Protein AF-A0A7S2QS84-F1 (afdb_monomer_lite)

Organism: NCBI:txid552664

InterPro domains:
  IPR001293 Zinc finger, TRAF-type [PF02176] (180-234)
  IPR001293 Zinc finger, TRAF-type [PS50145] (179-226)
  IPR001841 Zinc finger, RING-type [PS50089] (14-52)
  IPR013083 Zinc finger, RING/FYVE/PHD-type [G3DSA:3.30.40.10] (1-105)
  IPR013083 Zinc finger, RING/FYVE/PHD-type [G3DSA:3.30.40.10] (179-236)

Radius of gyration: 29.27 Å; chains: 1; bounding box: 70×77×71 Å

Foldseek 3Di:
DPFFPDDDDQLQAAPQPRHGAAQWKAAPVSHIHHPVRVQVVQVVAQADPPPRHGDDPVRIDGDVVSVVVQQQTKGHAPQQQDAPDPPPDDDDDDDDPDDDDDPPPPPDDPPDPDDDDDDDDDDDDDDDDDDDDDDDDDDDDDDDDDDDDDDDPPDDPDDDPDPDHDTGPDMGGPNCNVVCQVVPQQNWDAQPQPPGRDIGGNVVSVVVQVVPQRAWDQQPPPRDTDRNVCNVVVPPD

pLDDT: mean 73.88, std 26.02, range [28.06, 98.31]

Secondary structure (DSSP, 8-state):
---BSS---GGGB-TTT-SBPSSEEE-TT--EEEHHHHHHHHHH-SB-TTT--B--TTTPEE-HHHHHHHHH-EEE-GGGS---------S----PPP-------TT---------------------------------------------------------------EEEHHHHHHHHHH-TTSEEE--STT---EEEHHHHHHHHTT-TT-EEE-TTT--EEEGGGHHHHS--

Sequence (237 aa):
STLFLEPPDTNLVCNICHEILQAPRCCQQGHSYCLRCIHTWLRDNGTCPIGRCPLNMKTLTTQRSLEGIIGGLELRCPNSSFHHEDAADKDGKEHRPPKRSRTEDDDYLDDDNADAQLGNDSPRVEMNESPSEEKKHVTNSEAGEEESKSKKRRREATLSDEKSGPTCDWIGRVSGLKAHLAECPFEIINCPSINCERSGMRRFIQSHQKICPHRQEACQHCGEKVIVGKMATHVEW

Structure (mmCIF, N/CA/C/O backbone):
data_AF-A0A7S2QS84-F1
#
_entry.id   AF-A0A7S2QS84-F1
#
loop_
_atom_site.group_PDB
_atom_site.id
_atom_site.type_symbol
_atom_site.label_atom_id
_atom_site.label_alt_id
_atom_site.label_comp_id
_atom_site.label_asym_id
_atom_site.label_entity_id
_atom_site.label_seq_id
_atom_site.pdbx_PDB_ins_code
_atom_site.Cartn_x
_atom_site.Cartn_y
_atom_site.Cartn_z
_atom_site.occupancy
_atom_site.B_iso_or_equiv
_atom_site.auth_seq_id
_atom_site.auth_comp_id
_atom_site.auth_asym_id
_atom_site.auth_atom_id
_atom_site.pdbx_PDB_model_num
ATOM 1 N N . SER A 1 1 ? 8.415 4.004 13.338 1.00 55.56 1 SER A N 1
ATOM 2 C CA . SER A 1 1 ? 8.944 4.166 11.967 1.00 55.56 1 SER A CA 1
ATOM 3 C C . SER A 1 1 ? 9.559 5.552 11.811 1.00 55.56 1 SER A C 1
ATOM 5 O O . SER A 1 1 ? 8.933 6.507 12.250 1.00 55.56 1 SER A O 1
ATOM 7 N N . THR A 1 2 ? 10.759 5.675 11.233 1.00 74.75 2 THR A N 1
ATOM 8 C CA . THR A 1 2 ? 11.518 6.943 11.074 1.00 74.75 2 THR A CA 1
ATOM 9 C C . THR A 1 2 ? 11.163 7.745 9.814 1.00 74.75 2 THR A C 1
ATOM 11 O O . THR A 1 2 ? 11.808 8.748 9.525 1.00 74.75 2 THR A O 1
ATOM 14 N N . LEU A 1 3 ? 10.165 7.302 9.042 1.00 89.88 3 LEU A N 1
ATOM 15 C CA . LEU A 1 3 ? 9.793 7.932 7.771 1.00 89.88 3 LEU A CA 1
ATOM 16 C C . LEU A 1 3 ? 8.894 9.163 7.938 1.00 89.88 3 LEU A C 1
ATOM 18 O O . LEU A 1 3 ? 8.956 10.073 7.113 1.00 89.88 3 LEU A O 1
ATOM 22 N N . PHE A 1 4 ? 8.054 9.192 8.977 1.00 93.75 4 PHE A N 1
ATOM 23 C CA . PHE A 1 4 ? 7.168 10.324 9.258 1.00 93.75 4 PHE A CA 1
ATOM 24 C C . PHE A 1 4 ? 7.971 11.575 9.619 1.00 93.75 4 PHE A C 1
ATOM 26 O O . PHE A 1 4 ? 8.987 11.480 10.309 1.00 93.75 4 PHE A O 1
ATOM 33 N N . LEU A 1 5 ? 7.512 12.742 9.157 1.00 92.88 5 LEU A N 1
ATOM 34 C CA . LEU A 1 5 ? 8.143 14.019 9.508 1.00 92.88 5 LEU A CA 1
ATOM 35 C C . LEU A 1 5 ? 7.950 14.349 10.992 1.00 92.88 5 LEU A C 1
ATOM 37 O O . LEU A 1 5 ? 8.857 14.879 11.628 1.00 92.88 5 LEU A O 1
ATOM 41 N N . GLU A 1 6 ? 6.789 13.981 11.532 1.00 91.88 6 GLU A N 1
ATOM 42 C CA . GLU A 1 6 ? 6.426 14.138 12.935 1.00 91.88 6 GLU A CA 1
ATOM 43 C C . GLU A 1 6 ? 5.911 12.812 13.514 1.00 91.88 6 GLU A C 1
ATOM 45 O O . GLU A 1 6 ? 5.222 12.060 12.819 1.00 91.88 6 GLU A O 1
ATOM 50 N N . PRO A 1 7 ? 6.196 12.550 14.801 1.00 91.06 7 PRO A N 1
ATOM 51 C CA . PRO A 1 7 ? 5.482 11.663 15.694 1.00 91.06 7 PRO A CA 1
ATOM 52 C C . PRO A 1 7 ? 4.026 11.308 15.372 1.00 91.06 7 PRO A C 1
ATOM 54 O O . PRO A 1 7 ? 3.202 12.126 15.774 1.00 91.06 7 PRO A O 1
ATOM 57 N N . PRO A 1 8 ? 3.615 10.184 14.746 1.00 91.56 8 PRO A N 1
ATOM 58 C CA . PRO A 1 8 ? 2.183 9.902 14.671 1.00 91.56 8 PRO A CA 1
ATOM 59 C C . PRO A 1 8 ? 1.590 9.752 16.076 1.00 91.56 8 PRO A C 1
ATOM 61 O O . PRO A 1 8 ? 2.170 9.070 16.924 1.00 91.56 8 PRO A O 1
ATOM 64 N N . ASP A 1 9 ? 0.437 10.379 16.313 1.00 92.12 9 ASP A N 1
ATOM 65 C CA . ASP A 1 9 ? -0.269 10.292 17.593 1.00 92.12 9 ASP A CA 1
ATOM 66 C C . ASP A 1 9 ? -0.604 8.825 17.936 1.00 92.12 9 ASP A C 1
ATOM 68 O O . ASP A 1 9 ? -0.949 8.023 17.062 1.00 92.12 9 ASP A O 1
ATOM 72 N N . THR A 1 10 ? -0.508 8.461 19.217 1.00 90.50 10 THR A N 1
ATOM 73 C CA . THR A 1 10 ? -0.731 7.089 19.700 1.00 90.50 10 THR A CA 1
ATOM 74 C C . THR A 1 10 ? -2.138 6.565 19.402 1.00 90.50 10 THR A C 1
ATOM 76 O O . THR A 1 10 ? -2.310 5.362 19.216 1.00 90.50 10 THR A O 1
ATOM 79 N N . ASN A 1 11 ? -3.136 7.442 19.264 1.00 91.50 11 ASN A N 1
ATOM 80 C CA . ASN A 1 11 ? -4.497 7.092 18.855 1.00 91.50 11 ASN A CA 1
ATOM 81 C C . ASN A 1 11 ? -4.588 6.623 17.389 1.00 91.50 11 ASN A C 1
ATOM 83 O O . ASN A 1 11 ? -5.587 6.017 16.998 1.00 91.50 11 ASN A O 1
ATOM 87 N N . LEU A 1 12 ? -3.557 6.880 16.575 1.00 95.62 12 LEU A N 1
ATOM 88 C CA . LEU A 1 12 ? -3.443 6.419 15.185 1.00 95.62 12 LEU A CA 1
ATOM 89 C C . LEU A 1 12 ? -2.720 5.065 15.067 1.00 95.62 12 LEU A C 1
ATOM 91 O O . LEU A 1 12 ? -2.580 4.536 13.962 1.00 95.62 12 LEU A O 1
ATOM 95 N N . VAL A 1 13 ? -2.270 4.500 16.192 1.00 95.50 13 VAL A N 1
ATOM 96 C CA . VAL A 1 13 ? -1.522 3.241 16.279 1.00 95.50 13 VAL A CA 1
ATOM 97 C C . VAL A 1 13 ? -2.440 2.101 16.734 1.00 95.50 13 VAL A C 1
ATOM 99 O O . VAL A 1 13 ? -3.292 2.247 17.609 1.00 95.50 13 VAL A O 1
ATOM 102 N N . CYS A 1 14 ? -2.280 0.926 16.131 1.00 96.94 14 CYS A N 1
ATOM 103 C CA . CYS A 1 14 ? -3.051 -0.258 16.470 1.00 96.94 14 CYS A CA 1
ATOM 104 C C . CYS A 1 14 ? -2.579 -0.901 17.775 1.00 96.94 14 CYS A C 1
ATOM 106 O O . CYS A 1 14 ? -1.448 -1.364 17.876 1.00 96.94 14 CYS A O 1
ATOM 108 N N . ASN A 1 15 ? -3.504 -1.100 18.711 1.00 94.56 15 ASN A N 1
ATOM 109 C CA . ASN A 1 15 ? -3.263 -1.766 19.997 1.00 94.56 15 ASN A CA 1
ATOM 110 C C . ASN A 1 15 ? -3.057 -3.303 19.917 1.00 94.56 15 ASN A C 1
ATOM 112 O O . ASN A 1 15 ? -3.275 -4.002 20.902 1.00 94.56 15 ASN A O 1
ATOM 116 N N . ILE A 1 16 ? -2.716 -3.846 18.741 1.00 96.69 16 ILE A N 1
ATOM 117 C CA . ILE A 1 16 ? -2.386 -5.271 18.533 1.00 96.69 16 ILE A CA 1
ATOM 118 C C . ILE A 1 16 ? -1.053 -5.403 17.786 1.00 96.69 16 ILE A C 1
ATOM 120 O O . ILE A 1 16 ? -0.161 -6.093 18.263 1.00 96.69 16 ILE A O 1
ATOM 124 N N . CYS A 1 17 ? -0.901 -4.758 16.620 1.00 97.38 17 CYS A N 1
ATOM 125 C CA . CYS A 1 17 ? 0.348 -4.825 15.845 1.00 97.38 17 CYS A CA 1
ATOM 126 C C . CYS A 1 17 ? 1.330 -3.676 16.122 1.00 97.38 17 CYS A C 1
ATOM 128 O O . CYS A 1 17 ? 2.457 -3.735 15.649 1.00 97.38 17 CYS A O 1
ATOM 130 N N . HIS A 1 18 ? 0.912 -2.643 16.862 1.00 94.69 18 HIS A N 1
ATOM 131 C CA . HIS A 1 18 ? 1.694 -1.441 17.191 1.00 94.69 18 HIS A CA 1
ATOM 132 C C . HIS A 1 18 ? 2.180 -0.616 15.980 1.00 94.69 18 HIS A C 1
ATOM 134 O O . HIS A 1 18 ? 3.026 0.264 16.124 1.00 94.69 18 HIS A O 1
ATOM 140 N N . GLU A 1 19 ? 1.578 -0.836 14.809 1.00 94.88 19 GLU A N 1
ATOM 141 C CA . GLU A 1 19 ? 1.760 -0.039 13.591 1.00 94.88 19 GLU A CA 1
ATOM 142 C C . GLU A 1 19 ? 0.554 0.881 13.333 1.00 94.88 19 GLU A C 1
ATOM 144 O O . GLU A 1 19 ? -0.496 0.750 13.968 1.00 94.88 19 GLU A O 1
ATOM 149 N N . ILE A 1 20 ? 0.686 1.814 12.385 1.00 95.31 20 ILE A N 1
ATOM 150 C CA . ILE A 1 20 ? -0.387 2.748 12.002 1.00 95.31 20 ILE A CA 1
ATOM 151 C C . ILE A 1 20 ? -1.623 1.995 11.486 1.00 95.31 20 ILE A C 1
ATOM 153 O O . ILE A 1 20 ? -1.517 1.128 10.613 1.00 95.31 20 ILE A O 1
ATOM 157 N N . LEU A 1 21 ? -2.798 2.360 12.011 1.00 96.94 21 LEU A N 1
ATOM 158 C CA . LEU A 1 21 ? -4.070 1.671 11.777 1.00 96.94 21 LEU A CA 1
ATOM 159 C C . LEU A 1 21 ? -4.397 1.521 10.277 1.00 96.94 21 LEU A C 1
ATOM 161 O O . LEU A 1 21 ? -4.597 2.504 9.566 1.00 96.94 21 LEU A O 1
ATOM 165 N N . GLN A 1 22 ? -4.534 0.275 9.818 1.00 96.38 22 GLN A N 1
ATOM 166 C CA . GLN A 1 22 ? -5.010 -0.081 8.476 1.00 96.38 22 GLN A CA 1
ATOM 167 C C . GLN A 1 22 ? -6.487 -0.478 8.531 1.00 96.38 22 GLN A C 1
ATOM 169 O O . GLN A 1 22 ? -6.849 -1.390 9.280 1.00 96.38 22 GLN A O 1
ATOM 174 N N . ALA A 1 23 ? -7.332 0.205 7.750 1.00 95.81 23 ALA A N 1
ATOM 175 C CA . ALA A 1 23 ? -8.796 0.128 7.839 1.00 95.81 23 ALA A CA 1
ATOM 176 C C . ALA A 1 23 ? -9.279 0.184 9.312 1.00 95.81 23 ALA A C 1
ATOM 178 O O . ALA A 1 23 ? -9.737 -0.828 9.852 1.00 95.81 23 ALA A O 1
ATOM 179 N N . PRO A 1 24 ? -9.134 1.338 9.996 1.00 97.38 24 PRO A N 1
ATOM 180 C CA . PRO A 1 24 ? -9.397 1.492 11.422 1.00 97.38 24 PRO A CA 1
ATOM 181 C C . PRO A 1 24 ? -10.781 0.979 11.841 1.00 97.38 24 PRO A C 1
ATOM 183 O O . PRO A 1 24 ? -11.816 1.326 11.258 1.00 97.38 24 PRO A O 1
ATOM 186 N N . ARG A 1 25 ? -10.800 0.155 12.886 1.00 97.00 25 ARG A N 1
ATOM 187 C CA . ARG A 1 25 ? -11.999 -0.337 13.568 1.00 97.00 25 ARG A CA 1
ATOM 188 C C . ARG A 1 25 ? -11.891 -0.029 15.051 1.00 97.00 25 ARG A C 1
ATOM 190 O O . ARG A 1 25 ? -10.823 -0.213 15.629 1.00 97.00 25 ARG A O 1
ATOM 197 N N . CYS A 1 26 ? -12.983 0.392 15.676 1.00 95.94 26 CYS A N 1
ATOM 198 C CA . CYS A 1 26 ? -13.022 0.625 17.116 1.00 95.94 26 CYS A CA 1
ATOM 199 C C . CYS A 1 26 ? -14.153 -0.152 17.796 1.00 95.94 26 CYS A C 1
ATOM 201 O O . CYS A 1 26 ? -15.193 -0.453 17.203 1.00 95.94 26 CYS A O 1
ATOM 203 N N . CYS A 1 27 ? -13.924 -0.501 19.061 1.00 94.94 27 CYS A N 1
ATOM 204 C CA . CYS A 1 27 ? -14.982 -0.983 19.944 1.00 94.94 27 CYS A CA 1
ATOM 205 C C . CYS A 1 27 ? -15.779 0.201 20.520 1.00 94.94 27 CYS A C 1
ATOM 207 O O . CYS A 1 27 ? -15.315 1.341 20.504 1.00 94.94 27 CYS A O 1
ATOM 209 N N . GLN A 1 28 ? -16.941 -0.071 21.118 1.00 90.81 28 GLN A N 1
ATOM 210 C CA . GLN A 1 28 ? -17.796 0.952 21.747 1.00 90.81 28 GLN A CA 1
ATOM 211 C C . GLN A 1 28 ? -17.113 1.742 22.885 1.00 90.81 28 GLN A C 1
ATOM 213 O O . GLN A 1 28 ? -17.591 2.806 23.259 1.00 90.81 28 GLN A O 1
ATOM 218 N N . GLN A 1 29 ? -15.992 1.241 23.418 1.00 92.06 29 GLN A N 1
ATOM 219 C CA . GLN A 1 29 ? -15.176 1.892 24.453 1.00 92.06 29 GLN A CA 1
ATOM 220 C C . GLN A 1 29 ? -14.017 2.734 23.868 1.00 92.06 29 GLN A C 1
ATOM 222 O O . GLN A 1 29 ? -13.140 3.168 24.604 1.00 92.06 29 GLN A O 1
ATOM 227 N N . GLY A 1 30 ? -13.956 2.927 22.544 1.00 92.12 30 GLY A N 1
ATOM 228 C CA . GLY A 1 30 ? -12.971 3.787 21.869 1.00 92.12 30 GLY A CA 1
ATOM 229 C C . GLY A 1 30 ? -11.647 3.117 21.474 1.00 92.12 30 GLY A C 1
ATOM 230 O O . GLY A 1 30 ? -10.955 3.627 20.592 1.00 92.12 30 GLY A O 1
ATOM 231 N N . HIS A 1 31 ? -11.301 1.953 22.040 1.00 95.31 31 HIS A N 1
ATOM 232 C CA . HIS A 1 31 ? -10.072 1.236 21.663 1.00 95.31 31 HIS A CA 1
ATOM 233 C C . HIS A 1 31 ? -10.068 0.878 20.172 1.00 95.31 31 HIS A C 1
ATOM 235 O O . HIS A 1 31 ? -11.027 0.269 19.683 1.00 95.31 31 HIS A O 1
ATOM 241 N N . SER A 1 32 ? -8.985 1.250 19.480 1.00 96.19 32 SER A N 1
ATOM 242 C CA . SER A 1 32 ? -8.863 1.189 18.019 1.00 96.19 32 SER A CA 1
ATOM 243 C C . SER A 1 32 ? -7.818 0.174 17.539 1.00 96.19 32 SER A C 1
ATOM 245 O O . SER A 1 32 ? -6.766 -0.025 18.158 1.00 96.19 32 SER A O 1
ATOM 247 N N . TYR A 1 33 ? -8.130 -0.473 16.414 1.00 97.56 33 TYR A N 1
ATOM 248 C CA . TYR A 1 33 ? -7.411 -1.610 15.839 1.00 97.56 33 TYR A CA 1
ATOM 249 C C . TYR A 1 33 ? -7.438 -1.588 14.303 1.00 97.56 33 TYR A C 1
ATOM 251 O O . TYR A 1 33 ? -8.367 -1.044 13.706 1.00 97.56 33 TYR A O 1
ATOM 259 N N . CYS A 1 34 ? -6.466 -2.227 13.646 1.00 98.31 34 CYS A N 1
ATOM 260 C CA . CYS A 1 34 ? -6.588 -2.556 12.224 1.00 98.31 34 CYS A CA 1
ATOM 261 C C . CYS A 1 34 ? -7.689 -3.607 12.024 1.00 98.31 34 CYS A C 1
ATOM 263 O O . CYS A 1 34 ? -7.803 -4.517 12.851 1.00 98.31 34 CYS A O 1
ATOM 265 N N . LEU A 1 35 ? -8.421 -3.554 10.904 1.00 97.38 35 LEU A N 1
ATOM 266 C CA . LEU A 1 35 ? -9.461 -4.540 10.568 1.00 97.38 35 LEU A CA 1
ATOM 267 C C . LEU A 1 35 ? -8.952 -5.987 10.675 1.00 97.38 35 LEU A C 1
ATOM 269 O O . LEU A 1 35 ? -9.537 -6.781 11.408 1.00 97.38 35 LEU A O 1
ATOM 273 N N . ARG A 1 36 ? -7.834 -6.316 10.009 1.00 97.75 36 ARG A N 1
ATOM 274 C CA . ARG A 1 36 ? -7.235 -7.663 10.069 1.00 97.75 36 ARG A CA 1
ATOM 275 C C . ARG A 1 36 ? -6.870 -8.075 11.494 1.00 97.75 36 ARG A C 1
ATOM 277 O O . ARG A 1 36 ? -7.191 -9.184 11.902 1.00 97.75 36 ARG A O 1
ATOM 284 N N . CYS A 1 37 ? -6.244 -7.187 12.265 1.00 98.31 37 CYS A N 1
ATOM 285 C CA . CYS A 1 37 ? -5.791 -7.502 13.619 1.00 98.31 37 CYS A CA 1
ATOM 286 C C . CYS A 1 37 ? -6.953 -7.843 14.559 1.00 98.31 37 CYS A C 1
ATOM 288 O O . CYS A 1 37 ? -6.883 -8.845 15.269 1.00 98.31 37 CYS A O 1
ATOM 290 N N . ILE A 1 38 ? -8.026 -7.042 14.554 1.00 97.69 38 ILE A N 1
ATOM 291 C CA . ILE A 1 38 ? -9.182 -7.320 15.414 1.00 97.69 38 ILE A CA 1
ATOM 292 C C . ILE A 1 38 ? -10.007 -8.503 14.901 1.00 97.69 38 ILE A C 1
ATOM 294 O O . ILE A 1 38 ? -10.496 -9.277 15.714 1.00 97.69 38 ILE A O 1
ATOM 298 N N . HIS A 1 39 ? -10.102 -8.708 13.583 1.00 97.00 39 HIS A N 1
ATOM 299 C CA . HIS A 1 39 ? -10.763 -9.885 13.014 1.00 97.00 39 HIS A CA 1
ATOM 300 C C . HIS A 1 39 ? -10.067 -11.190 13.429 1.00 97.00 39 HIS A C 1
ATOM 302 O O . HIS A 1 39 ? -10.732 -12.105 13.908 1.00 97.00 39 HIS A O 1
ATOM 308 N N . THR A 1 40 ? -8.733 -11.256 13.332 1.00 97.69 40 THR A N 1
ATOM 309 C CA . THR A 1 40 ? -7.956 -12.420 13.790 1.00 97.69 40 THR A CA 1
ATOM 310 C C . THR A 1 40 ? -8.159 -12.677 15.282 1.00 97.69 40 THR A C 1
ATOM 312 O O . THR A 1 40 ? -8.406 -13.813 15.669 1.00 97.69 40 THR A O 1
ATOM 315 N N . TRP A 1 41 ? -8.119 -11.635 16.122 1.00 97.12 41 TRP A N 1
ATOM 316 C CA . TRP A 1 41 ? -8.384 -11.774 17.559 1.00 97.12 41 TRP A CA 1
ATOM 317 C C . TRP A 1 41 ? -9.797 -12.306 17.848 1.00 97.12 41 TRP A C 1
ATOM 319 O O . TRP A 1 41 ? -9.966 -13.185 18.695 1.00 97.12 41 TRP A O 1
ATOM 329 N N . LEU A 1 42 ? -10.805 -11.796 17.132 1.00 96.69 42 LEU A N 1
ATOM 330 C CA . LEU A 1 42 ? -12.214 -12.141 17.336 1.00 96.69 42 LEU A CA 1
ATOM 331 C C . LEU A 1 42 ? -12.611 -13.542 16.842 1.00 96.69 42 LEU A C 1
ATOM 333 O O . LEU A 1 42 ? -13.734 -13.972 17.095 1.00 96.69 42 LEU A O 1
ATOM 337 N N . ARG A 1 43 ? -11.710 -14.269 16.169 1.00 96.19 43 ARG A N 1
ATOM 338 C CA . ARG A 1 43 ? -11.920 -15.682 15.814 1.00 96.19 43 ARG A CA 1
ATOM 339 C C . ARG A 1 43 ? -12.001 -16.571 17.055 1.00 96.19 43 ARG A C 1
ATOM 341 O O . ARG A 1 43 ? -12.885 -17.416 17.142 1.00 96.19 43 ARG A O 1
ATOM 348 N N . ASP A 1 44 ? -11.105 -16.328 18.009 1.00 96.12 44 ASP A N 1
ATOM 349 C CA . ASP A 1 44 ? -10.947 -17.144 19.217 1.00 96.12 44 ASP A CA 1
ATOM 350 C C . ASP A 1 44 ? -11.472 -16.431 20.483 1.00 96.12 44 ASP A C 1
ATOM 352 O O . ASP A 1 44 ? -11.522 -17.022 21.562 1.00 96.12 44 ASP A O 1
ATOM 356 N N . ASN A 1 45 ? -11.875 -15.156 20.374 1.00 95.25 45 ASN A N 1
ATOM 357 C CA . ASN A 1 45 ? -12.293 -14.310 21.497 1.00 95.25 45 ASN A CA 1
ATOM 358 C C . ASN A 1 45 ? -13.580 -13.528 21.183 1.00 95.25 45 ASN A C 1
ATOM 360 O O . ASN A 1 45 ? -13.694 -12.895 20.142 1.00 95.25 45 ASN A O 1
ATOM 364 N N . GLY A 1 46 ? -14.519 -13.455 22.129 1.00 95.25 46 GLY A N 1
ATOM 365 C CA . GLY A 1 46 ? -15.741 -12.639 22.004 1.00 95.25 46 GLY A CA 1
ATOM 366 C C . GLY A 1 46 ? -15.634 -11.220 22.581 1.00 95.25 46 GLY A C 1
ATOM 367 O O . GLY A 1 46 ? -16.646 -10.665 23.014 1.00 95.25 46 GLY A O 1
ATOM 368 N N . THR A 1 47 ? -14.423 -10.665 22.721 1.00 96.75 47 THR A N 1
ATOM 369 C CA . THR A 1 47 ? -14.171 -9.459 23.532 1.00 96.75 47 THR A CA 1
ATOM 370 C C . THR A 1 47 ? -13.079 -8.544 22.974 1.00 96.75 47 THR A C 1
ATOM 372 O O . THR A 1 47 ? -12.185 -8.967 22.247 1.00 96.75 47 THR A O 1
ATOM 375 N N . CYS A 1 48 ? -13.123 -7.266 23.356 1.00 96.38 48 CYS A N 1
ATOM 376 C CA . CYS A 1 48 ? -12.053 -6.292 23.126 1.00 96.38 48 CYS A CA 1
ATOM 377 C C . CYS A 1 48 ? -10.737 -6.711 23.831 1.00 96.38 48 CYS A C 1
ATOM 379 O O . CYS A 1 48 ? -10.771 -6.923 25.045 1.00 96.38 48 CYS A O 1
ATOM 381 N N . PRO A 1 49 ? -9.573 -6.734 23.142 1.00 96.00 49 PRO A N 1
ATOM 382 C CA . PRO A 1 49 ? -8.282 -7.094 23.745 1.00 96.00 49 PRO A CA 1
ATOM 383 C C . PRO A 1 49 ? -7.884 -6.279 24.986 1.00 96.00 49 PRO A C 1
ATOM 385 O O . PRO A 1 49 ? -7.229 -6.806 25.880 1.00 96.00 49 PRO A O 1
ATOM 388 N N . ILE A 1 50 ? -8.269 -4.997 25.041 1.00 95.19 50 ILE A N 1
ATOM 389 C CA . ILE A 1 50 ? -7.880 -4.078 26.124 1.00 95.19 50 ILE A CA 1
ATOM 390 C C . ILE A 1 50 ? -8.945 -4.063 27.224 1.00 95.19 50 ILE A C 1
ATOM 392 O O . ILE A 1 50 ? -8.700 -4.486 28.350 1.00 95.19 50 ILE A O 1
ATOM 396 N N . GLY A 1 51 ? -10.150 -3.590 26.893 1.00 93.44 51 GLY A N 1
ATOM 397 C CA . GLY A 1 51 ? -11.224 -3.375 27.867 1.00 93.44 51 GLY A CA 1
ATOM 398 C C . GLY A 1 51 ? -12.062 -4.611 28.201 1.00 93.44 51 GLY A C 1
ATOM 399 O O . GLY A 1 51 ? -12.950 -4.515 29.040 1.00 93.44 51 GLY A O 1
ATOM 400 N N . ARG A 1 52 ? -11.845 -5.750 27.522 1.00 94.44 52 ARG A N 1
ATOM 401 C CA . ARG A 1 52 ? -12.618 -7.006 27.654 1.00 94.44 52 ARG A CA 1
ATOM 402 C C . ARG A 1 52 ? -14.138 -6.877 27.478 1.00 94.44 52 ARG A C 1
ATOM 404 O O . ARG A 1 52 ? -14.864 -7.831 27.749 1.00 94.44 52 ARG A O 1
ATOM 411 N N . CYS A 1 53 ? -14.634 -5.738 26.994 1.00 94.06 53 CYS A N 1
ATOM 412 C CA . CYS A 1 53 ? -16.047 -5.561 26.680 1.00 94.06 53 CYS A CA 1
ATOM 413 C C . CYS A 1 53 ? -16.480 -6.535 25.564 1.00 94.06 53 CYS A C 1
ATOM 415 O O . CYS A 1 53 ? -15.662 -6.820 24.680 1.00 94.06 53 CYS A O 1
ATOM 417 N N . PRO A 1 54 ? -17.729 -7.046 25.587 1.00 95.06 54 PRO A N 1
ATOM 418 C CA . PRO A 1 54 ? -18.253 -7.915 24.536 1.00 95.06 54 PRO A CA 1
ATOM 419 C C . PRO A 1 54 ? -18.110 -7.268 23.159 1.00 95.06 54 PRO A C 1
ATOM 421 O O . PRO A 1 54 ? -18.451 -6.098 22.979 1.00 95.06 54 PRO A O 1
ATOM 424 N N . LEU A 1 55 ? -17.576 -8.020 22.200 1.00 95.50 55 LEU A N 1
ATOM 425 C CA . LEU A 1 55 ? -17.235 -7.507 20.881 1.00 95.50 55 LEU A CA 1
ATOM 426 C C . LEU A 1 55 ? -17.306 -8.624 19.840 1.00 95.50 55 LEU A C 1
ATOM 428 O O . LEU A 1 55 ? -16.839 -9.734 20.064 1.00 95.50 55 LEU A O 1
ATOM 432 N N . ASN A 1 56 ? -17.882 -8.314 18.687 1.00 94.19 56 ASN A N 1
ATOM 433 C CA . ASN A 1 56 ? -17.909 -9.169 17.505 1.00 94.19 56 ASN A CA 1
ATOM 434 C C . ASN A 1 56 ? -17.850 -8.313 16.226 1.00 94.19 56 ASN A C 1
ATOM 436 O O . ASN A 1 56 ? -18.018 -7.090 16.279 1.00 94.19 56 ASN A O 1
ATOM 440 N N . MET A 1 57 ? -17.670 -8.957 15.071 1.00 93.62 57 MET A N 1
ATOM 441 C CA . MET A 1 57 ? -17.509 -8.276 13.779 1.00 93.62 57 MET A CA 1
ATOM 442 C C . MET A 1 57 ? -18.678 -7.360 13.383 1.00 93.62 57 MET A C 1
ATOM 444 O O . MET A 1 57 ? -18.442 -6.336 12.750 1.00 93.62 57 MET A O 1
ATOM 448 N N . LYS A 1 58 ? -19.917 -7.664 13.797 1.00 92.94 58 LYS A N 1
ATOM 449 C CA . LYS A 1 58 ? -21.106 -6.838 13.501 1.00 92.94 58 LYS A CA 1
ATOM 450 C C . LYS A 1 58 ? -21.214 -5.601 14.402 1.00 92.94 58 LYS A C 1
ATOM 452 O O . LYS A 1 58 ? -21.879 -4.637 14.047 1.00 92.94 58 LYS A O 1
ATOM 457 N N . THR A 1 59 ? -20.566 -5.629 15.568 1.00 93.25 59 THR A N 1
ATOM 458 C CA . THR A 1 59 ? -20.558 -4.531 16.560 1.00 93.25 59 THR A CA 1
ATOM 459 C C . THR A 1 59 ? -19.346 -3.599 16.463 1.00 93.25 59 THR A C 1
ATOM 461 O O . THR A 1 59 ? -19.260 -2.636 17.223 1.00 93.25 59 THR A O 1
ATOM 464 N N . LEU A 1 60 ? -18.393 -3.884 15.568 1.00 94.50 60 LEU A N 1
ATOM 465 C CA . LEU A 1 60 ? -17.229 -3.030 15.329 1.00 94.50 60 LEU A CA 1
ATOM 466 C C . LEU A 1 60 ? -17.605 -1.805 14.493 1.00 94.50 60 LEU A C 1
ATOM 468 O O . LEU A 1 60 ? -18.127 -1.930 13.387 1.00 94.50 60 LEU A O 1
ATOM 472 N N . THR A 1 61 ? -17.245 -0.618 14.974 1.00 95.38 61 THR A N 1
ATOM 473 C CA . THR A 1 61 ? -17.458 0.630 14.233 1.00 95.38 61 THR A CA 1
ATOM 474 C C . THR A 1 61 ? -16.289 0.888 13.281 1.00 95.38 61 THR A C 1
ATOM 476 O O . THR A 1 61 ? -15.122 0.783 13.662 1.00 95.38 61 THR A O 1
ATOM 479 N N . THR A 1 62 ? -16.594 1.243 12.029 1.00 95.88 62 THR A N 1
ATOM 480 C CA . THR A 1 62 ? -15.601 1.693 11.037 1.00 95.88 62 THR A CA 1
ATOM 481 C C . THR A 1 62 ? -15.279 3.167 11.246 1.00 95.88 62 THR A C 1
ATOM 483 O O . THR A 1 62 ? -16.154 4.017 11.088 1.00 95.88 62 THR A O 1
ATOM 486 N N . GLN A 1 63 ? -14.022 3.484 11.562 1.00 94.19 63 GLN A N 1
ATOM 487 C CA . GLN A 1 63 ? -13.636 4.826 11.999 1.00 94.19 63 GLN A CA 1
ATOM 488 C C . GLN A 1 63 ? -13.081 5.672 10.840 1.00 94.19 63 GLN A C 1
ATOM 490 O O . GLN A 1 63 ? -11.889 5.968 10.768 1.00 94.19 63 GLN A O 1
ATOM 495 N N . ARG A 1 64 ? -13.975 6.079 9.927 1.00 94.00 64 ARG A N 1
ATOM 496 C CA . ARG A 1 64 ? -13.650 6.830 8.691 1.00 94.00 64 ARG A CA 1
ATOM 497 C C . ARG A 1 64 ? -12.889 8.142 8.926 1.00 94.00 64 ARG A C 1
ATOM 499 O O . ARG A 1 64 ? -12.095 8.557 8.089 1.00 94.00 64 ARG A O 1
ATOM 506 N N . SER A 1 65 ? -13.102 8.798 10.067 1.00 94.62 65 SER A N 1
ATOM 507 C CA . SER A 1 65 ? -12.347 10.000 10.448 1.00 94.62 65 SER A CA 1
ATOM 508 C C . SER A 1 65 ? -10.854 9.709 10.630 1.00 94.62 65 SER A C 1
ATOM 510 O O . SER A 1 65 ? -10.025 10.497 10.181 1.00 94.62 65 SER A O 1
ATOM 512 N N . LEU A 1 66 ? -10.501 8.555 11.211 1.00 94.69 66 LEU A N 1
ATOM 513 C CA . LEU A 1 66 ? -9.107 8.130 11.343 1.00 94.69 66 LEU A CA 1
ATOM 514 C C . LEU A 1 66 ? -8.489 7.789 9.983 1.00 94.69 66 LEU A C 1
ATOM 516 O O . LEU A 1 66 ? -7.323 8.094 9.780 1.00 94.69 66 LEU A O 1
ATOM 520 N N . GLU A 1 67 ? -9.253 7.239 9.031 1.00 94.12 67 GLU A N 1
ATOM 521 C CA . GLU A 1 67 ? -8.776 7.009 7.652 1.00 94.12 67 GLU A CA 1
ATOM 522 C C . GLU A 1 67 ? -8.337 8.328 6.991 1.00 94.12 67 GLU A C 1
ATOM 524 O O . GLU A 1 67 ? -7.253 8.400 6.410 1.00 94.12 67 GLU A O 1
ATOM 529 N N . GLY A 1 68 ? -9.131 9.394 7.150 1.00 94.50 68 GLY A N 1
ATOM 530 C CA . GLY A 1 68 ? -8.796 10.733 6.659 1.00 94.50 68 GLY A CA 1
ATOM 531 C C . GLY A 1 68 ? -7.587 11.362 7.362 1.00 94.50 68 GLY A C 1
ATOM 532 O O . GLY A 1 68 ? -6.703 11.896 6.693 1.00 94.50 68 GLY A O 1
ATOM 533 N N . ILE A 1 69 ? -7.516 11.266 8.695 1.00 96.38 69 ILE A N 1
ATOM 534 C CA . ILE A 1 69 ? -6.399 11.804 9.495 1.00 96.38 69 ILE A CA 1
ATOM 535 C C . ILE A 1 69 ? -5.090 11.076 9.157 1.00 96.38 69 ILE A C 1
ATOM 537 O O . ILE A 1 69 ? -4.095 11.721 8.836 1.00 96.38 69 ILE A O 1
ATOM 541 N N . ILE A 1 70 ? -5.100 9.739 9.147 1.00 96.69 70 ILE A N 1
ATOM 542 C CA . ILE A 1 70 ? -3.942 8.905 8.792 1.00 96.69 70 ILE A CA 1
ATOM 543 C C . ILE A 1 70 ? -3.503 9.184 7.356 1.00 96.69 70 ILE A C 1
ATOM 545 O O . ILE A 1 70 ? -2.317 9.380 7.105 1.00 96.69 70 ILE A O 1
ATOM 549 N N . GLY A 1 71 ? -4.454 9.271 6.421 1.00 95.88 71 GLY A N 1
ATOM 550 C CA . GLY A 1 71 ? -4.190 9.634 5.031 1.00 95.88 71 GLY A CA 1
ATOM 551 C C . GLY A 1 71 ? -3.595 11.036 4.854 1.00 95.88 71 GLY A C 1
ATOM 552 O O . GLY A 1 71 ? -3.002 11.295 3.804 1.00 95.88 71 GLY A O 1
ATOM 553 N N . GLY A 1 72 ? -3.734 11.915 5.852 1.00 96.19 72 GLY A N 1
ATOM 554 C CA . GLY A 1 72 ? -3.174 13.264 5.902 1.00 96.19 72 GLY A CA 1
ATOM 555 C C . GLY A 1 72 ? -1.766 13.376 6.498 1.00 96.19 72 GLY A C 1
ATOM 556 O O . GLY A 1 72 ? -1.117 14.387 6.246 1.00 96.19 72 GLY A O 1
ATOM 557 N N . LEU A 1 73 ? -1.281 12.365 7.233 1.00 95.94 73 LEU A N 1
ATOM 558 C CA . LEU A 1 73 ? 0.056 12.368 7.843 1.00 95.94 73 LEU A CA 1
ATOM 559 C C . LEU A 1 73 ? 1.156 12.513 6.785 1.00 95.94 73 LEU A C 1
ATOM 561 O O . LEU A 1 73 ? 1.095 11.860 5.740 1.00 95.94 73 LEU A O 1
ATOM 565 N N . GLU A 1 74 ? 2.182 13.313 7.077 1.00 96.44 74 GLU A N 1
ATOM 566 C CA . GLU A 1 74 ? 3.295 13.561 6.156 1.00 96.44 74 GLU A CA 1
ATOM 567 C C . GLU A 1 74 ? 4.533 12.715 6.471 1.00 96.44 74 GLU A C 1
ATOM 569 O O . GLU A 1 74 ? 4.940 12.542 7.625 1.00 96.44 74 GLU A O 1
ATOM 574 N N . LEU A 1 75 ? 5.146 12.172 5.418 1.00 95.62 75 LEU A N 1
ATOM 575 C CA . LEU A 1 75 ? 6.308 11.298 5.508 1.00 95.62 75 LEU A CA 1
ATOM 576 C C . LEU A 1 75 ? 7.217 11.392 4.282 1.00 95.62 75 LEU A C 1
ATOM 578 O O . LEU A 1 75 ? 6.806 11.783 3.187 1.00 95.62 75 LEU A O 1
ATOM 582 N N . ARG A 1 76 ? 8.473 11.000 4.488 1.00 95.88 76 ARG A N 1
ATOM 583 C CA . ARG A 1 76 ? 9.472 10.781 3.442 1.00 95.88 76 ARG A CA 1
ATOM 584 C C . ARG A 1 76 ? 9.218 9.445 2.752 1.00 95.88 76 ARG A C 1
ATOM 586 O O . ARG A 1 76 ? 8.703 8.504 3.359 1.00 95.88 76 ARG A O 1
ATOM 593 N N . CYS A 1 77 ? 9.622 9.339 1.491 1.00 94.94 77 CYS A N 1
ATOM 594 C CA . CYS A 1 77 ? 9.641 8.062 0.788 1.00 94.94 77 CYS A CA 1
ATOM 595 C C . CYS A 1 77 ? 10.496 7.029 1.555 1.00 94.94 77 CYS A C 1
ATOM 597 O O . CYS A 1 77 ? 11.609 7.366 1.955 1.00 94.94 77 CYS A O 1
ATOM 599 N N . PRO A 1 78 ? 10.060 5.760 1.697 1.00 92.56 78 PRO A N 1
ATOM 600 C CA . PRO A 1 78 ? 10.894 4.677 2.223 1.00 92.56 78 PRO A CA 1
ATOM 601 C C . PRO A 1 78 ? 12.290 4.600 1.587 1.00 92.56 78 PRO A C 1
ATOM 603 O O . PRO A 1 78 ? 13.255 4.286 2.273 1.00 92.56 78 PRO A O 1
ATOM 606 N N . ASN A 1 79 ? 12.415 4.956 0.304 1.00 91.75 79 ASN A N 1
ATOM 607 C CA . ASN A 1 79 ? 13.670 4.960 -0.451 1.00 91.75 79 ASN A CA 1
ATOM 608 C C . ASN A 1 79 ? 14.520 6.241 -0.246 1.00 91.75 79 ASN A C 1
ATOM 610 O O . ASN A 1 79 ? 15.455 6.482 -1.012 1.00 91.75 79 ASN A O 1
ATOM 614 N N . SER A 1 80 ? 14.223 7.085 0.754 1.00 89.56 80 SER A N 1
ATOM 615 C CA . SER A 1 80 ? 14.972 8.328 1.027 1.00 89.56 80 SER A CA 1
ATOM 616 C C . SER A 1 80 ? 16.293 8.130 1.768 1.00 89.56 80 SER A C 1
ATOM 618 O O . SER A 1 80 ? 17.128 9.032 1.777 1.00 89.56 80 SER A O 1
ATOM 620 N N . SER A 1 81 ? 16.490 6.968 2.392 1.00 78.62 81 SER A N 1
ATOM 621 C CA . SER A 1 81 ? 17.682 6.621 3.182 1.00 78.62 81 SER A CA 1
ATOM 622 C C . SER A 1 81 ? 18.450 5.409 2.641 1.00 78.62 81 SER A C 1
ATOM 624 O O . SER A 1 81 ? 19.329 4.894 3.325 1.00 78.62 81 SER A O 1
ATOM 626 N N . PHE A 1 82 ? 18.104 4.910 1.450 1.00 64.81 82 PHE A N 1
ATOM 627 C CA . PHE A 1 82 ? 18.743 3.731 0.861 1.00 64.81 82 PHE A CA 1
ATOM 628 C C . PHE A 1 82 ? 19.722 4.128 -0.241 1.00 64.81 82 PHE A C 1
ATOM 630 O O . PHE A 1 82 ? 19.324 4.449 -1.362 1.00 64.81 82 PHE A O 1
ATOM 637 N N . HIS A 1 83 ? 21.014 4.037 0.064 1.00 64.75 83 HIS A N 1
ATOM 638 C CA . HIS A 1 83 ? 22.062 4.026 -0.948 1.00 64.75 83 HIS A CA 1
ATOM 639 C C . HIS A 1 83 ? 22.160 2.609 -1.524 1.00 64.75 83 HIS A C 1
ATOM 641 O O . HIS A 1 83 ? 22.480 1.668 -0.801 1.00 64.75 83 HIS A O 1
ATOM 647 N N . HIS A 1 84 ? 21.886 2.447 -2.819 1.00 57.81 84 HIS A N 1
ATOM 648 C CA . HIS A 1 84 ? 22.210 1.209 -3.534 1.00 57.81 84 HIS A CA 1
ATOM 649 C C . HIS A 1 84 ? 23.507 1.418 -4.311 1.00 57.81 84 HIS A C 1
ATOM 651 O O . HIS A 1 84 ? 23.522 1.569 -5.535 1.00 57.81 84 HIS A O 1
ATOM 657 N N . GLU A 1 85 ? 24.595 1.488 -3.555 1.00 47.59 85 GLU A N 1
ATOM 658 C CA . GLU A 1 85 ? 25.938 1.333 -4.103 1.00 47.59 85 GLU A CA 1
ATOM 659 C C . GLU A 1 85 ? 26.089 -0.147 -4.530 1.00 47.59 85 GLU A C 1
ATOM 661 O O . GLU A 1 85 ? 25.354 -1.016 -4.056 1.00 47.59 85 GLU A O 1
ATOM 666 N N . ASP A 1 86 ? 26.943 -0.425 -5.514 1.00 44.31 86 ASP A N 1
ATOM 667 C CA . ASP A 1 86 ? 27.273 -1.784 -5.977 1.00 44.31 86 ASP A CA 1
ATOM 668 C C . ASP A 1 86 ? 26.134 -2.643 -6.578 1.00 44.31 86 ASP A C 1
ATOM 670 O O . ASP A 1 86 ? 25.949 -3.814 -6.256 1.00 44.31 86 ASP A O 1
ATOM 674 N N . ALA A 1 87 ? 25.442 -2.095 -7.585 1.00 46.47 87 ALA A N 1
ATOM 675 C CA . ALA A 1 87 ? 24.831 -2.892 -8.668 1.00 46.47 87 ALA A CA 1
ATOM 676 C C . ALA A 1 87 ? 25.611 -2.753 -10.000 1.00 46.47 87 ALA A C 1
ATOM 678 O O . ALA A 1 87 ? 25.057 -2.887 -11.094 1.00 46.47 87 ALA A O 1
ATOM 679 N N . ALA A 1 88 ? 26.909 -2.440 -9.909 1.00 45.00 88 ALA A N 1
ATOM 680 C CA . ALA A 1 88 ? 27.819 -2.348 -11.045 1.00 45.00 88 ALA A CA 1
ATOM 681 C C . ALA A 1 88 ? 28.296 -3.748 -11.468 1.00 45.00 88 ALA A C 1
ATOM 683 O O . ALA A 1 88 ? 29.355 -4.208 -11.054 1.00 45.00 88 ALA A O 1
ATOM 684 N N . ASP A 1 89 ? 27.468 -4.382 -12.298 1.00 48.38 89 ASP A N 1
ATOM 685 C CA . ASP A 1 89 ? 27.720 -5.536 -13.176 1.00 48.38 89 ASP A CA 1
ATOM 686 C C . ASP A 1 89 ? 29.208 -5.933 -13.344 1.00 48.38 89 ASP A C 1
ATOM 688 O O . ASP A 1 89 ? 29.897 -5.489 -14.267 1.00 48.38 89 ASP A O 1
ATOM 692 N N . LYS A 1 90 ? 29.687 -6.794 -12.437 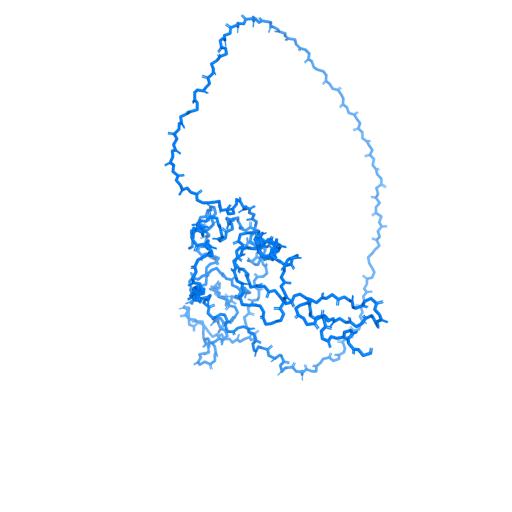1.00 45.12 90 LYS A N 1
ATOM 693 C CA . LYS A 1 90 ? 30.806 -7.720 -12.642 1.00 45.12 90 LYS A CA 1
ATOM 694 C C . LYS A 1 90 ? 30.458 -9.046 -11.970 1.00 45.12 90 LYS A C 1
ATOM 696 O O . LYS A 1 90 ? 30.155 -9.083 -10.782 1.00 45.12 90 LYS A O 1
ATOM 701 N N . ASP A 1 91 ? 30.498 -10.117 -12.755 1.00 40.28 91 ASP A N 1
ATOM 702 C CA . ASP A 1 91 ? 30.463 -11.509 -12.291 1.00 40.28 91 ASP A CA 1
ATOM 703 C C . ASP A 1 91 ? 29.184 -11.970 -11.562 1.00 40.28 91 ASP A C 1
ATOM 705 O O . ASP A 1 91 ? 29.249 -12.611 -10.515 1.00 40.28 91 ASP A O 1
ATOM 709 N N . GLY A 1 92 ? 28.022 -11.714 -12.178 1.00 43.78 92 GLY A N 1
ATOM 710 C CA . GLY A 1 92 ? 26.892 -12.661 -12.254 1.00 43.78 92 GLY A CA 1
ATOM 711 C C . GLY A 1 92 ? 26.559 -13.510 -11.018 1.00 43.78 92 GLY A C 1
ATOM 712 O O . GLY A 1 92 ? 26.371 -14.719 -11.151 1.00 43.78 92 GLY A O 1
ATOM 713 N N . LYS A 1 93 ? 26.478 -12.905 -9.828 1.00 39.53 93 LYS A N 1
ATOM 714 C CA . LYS A 1 93 ? 26.036 -13.573 -8.596 1.00 39.53 93 LYS A CA 1
ATOM 715 C C . LYS A 1 93 ? 24.818 -12.878 -8.011 1.00 39.53 93 LYS A C 1
ATOM 717 O O . LYS A 1 93 ? 24.791 -11.664 -7.829 1.00 39.53 93 LYS A O 1
ATOM 722 N N . GLU A 1 94 ? 23.800 -13.683 -7.741 1.00 39.00 94 GLU A N 1
ATOM 723 C CA . GLU A 1 94 ? 22.477 -13.240 -7.326 1.00 39.00 94 GLU A CA 1
ATOM 724 C C . GLU A 1 94 ? 22.512 -12.562 -5.951 1.00 39.00 94 GLU A C 1
ATOM 726 O O . GLU A 1 94 ? 22.775 -13.200 -4.929 1.00 39.00 94 GLU A O 1
ATOM 731 N N . HIS A 1 95 ? 22.144 -11.283 -5.896 1.00 39.78 95 HIS A N 1
ATOM 732 C CA . HIS A 1 95 ? 21.732 -10.658 -4.644 1.00 39.78 95 HIS A CA 1
ATOM 733 C C . HIS A 1 95 ? 20.217 -10.746 -4.510 1.00 39.78 95 HIS A C 1
ATOM 735 O O . HIS A 1 95 ? 19.465 -9.988 -5.124 1.00 39.78 95 HIS A O 1
ATOM 741 N N . ARG A 1 96 ? 19.762 -11.685 -3.673 1.00 34.22 96 ARG A N 1
ATOM 742 C CA . ARG A 1 96 ? 18.356 -11.764 -3.273 1.00 34.22 96 ARG A CA 1
ATOM 743 C C . ARG A 1 96 ? 17.967 -10.437 -2.603 1.00 34.22 96 ARG A C 1
ATOM 745 O O . ARG A 1 96 ? 18.618 -10.077 -1.620 1.00 34.22 96 ARG A O 1
ATOM 752 N N . PRO A 1 97 ? 16.918 -9.729 -3.065 1.00 39.72 97 PRO A N 1
ATOM 753 C CA . PRO A 1 97 ? 16.464 -8.526 -2.380 1.00 39.72 97 PRO A CA 1
ATOM 754 C C . PRO A 1 97 ? 16.063 -8.867 -0.936 1.00 39.72 97 PRO A C 1
ATOM 756 O O . PRO A 1 97 ? 15.624 -10.000 -0.677 1.00 39.72 97 PRO A O 1
ATOM 759 N N . PRO A 1 98 ? 16.175 -7.918 0.014 1.00 36.59 98 PRO A N 1
ATOM 760 C CA . PRO A 1 98 ? 15.621 -8.117 1.344 1.00 36.59 98 PRO A CA 1
ATOM 761 C C . PRO A 1 98 ? 14.145 -8.481 1.185 1.00 36.59 98 PRO A C 1
ATOM 763 O O . PRO A 1 98 ? 13.393 -7.781 0.501 1.00 36.59 98 PRO A O 1
ATOM 766 N N . LYS A 1 99 ? 13.736 -9.613 1.771 1.00 31.53 99 LYS A N 1
ATOM 767 C CA . LYS A 1 99 ? 12.336 -10.039 1.737 1.00 31.53 99 LYS A CA 1
ATOM 768 C C . LYS A 1 99 ? 11.504 -8.896 2.315 1.00 31.53 99 LYS A C 1
ATOM 770 O O . LYS A 1 99 ? 11.624 -8.621 3.509 1.00 31.53 99 LYS A O 1
ATOM 775 N N . ARG A 1 100 ? 10.652 -8.261 1.499 1.00 42.66 100 ARG A N 1
ATOM 776 C CA . ARG A 1 100 ? 9.561 -7.448 2.047 1.00 42.66 100 ARG A CA 1
ATOM 777 C C . ARG A 1 100 ? 8.794 -8.355 3.006 1.00 42.66 100 ARG A C 1
ATOM 779 O O . ARG A 1 100 ? 8.571 -9.529 2.696 1.00 42.66 100 ARG A O 1
ATOM 786 N N . SER A 1 101 ? 8.483 -7.840 4.189 1.00 35.31 101 SER A N 1
ATOM 787 C CA . SER A 1 101 ? 7.663 -8.538 5.175 1.00 35.31 101 SER A CA 1
ATOM 788 C C . SER A 1 101 ? 6.401 -9.042 4.481 1.00 35.31 101 SER A C 1
ATOM 790 O O . SER A 1 101 ? 5.735 -8.277 3.787 1.00 35.31 101 SER A O 1
ATOM 792 N N . ARG A 1 102 ? 6.114 -10.343 4.616 1.00 33.94 102 ARG A N 1
ATOM 793 C CA . ARG A 1 102 ? 4.986 -10.992 3.943 1.00 33.94 102 ARG A CA 1
ATOM 794 C C . ARG A 1 102 ? 3.680 -10.377 4.445 1.00 33.94 102 ARG A C 1
ATOM 796 O O . ARG A 1 102 ? 3.193 -10.757 5.505 1.00 33.94 102 ARG A O 1
ATOM 803 N N . THR A 1 103 ? 3.118 -9.449 3.682 1.00 45.72 103 THR A N 1
ATOM 804 C CA . THR A 1 103 ? 1.709 -9.076 3.779 1.00 45.72 103 THR A CA 1
ATOM 805 C C . THR A 1 103 ? 0.900 -10.245 3.240 1.00 45.72 103 THR A C 1
ATOM 807 O O . THR A 1 103 ? 0.899 -10.508 2.044 1.00 45.72 103 THR A O 1
ATOM 810 N N . GLU A 1 104 ? 0.279 -11.005 4.138 1.00 42.59 104 GLU A N 1
ATOM 811 C CA . GLU A 1 104 ? -0.605 -12.138 3.819 1.00 42.59 104 GLU A CA 1
ATOM 812 C C . GLU A 1 104 ? -1.971 -11.637 3.308 1.00 42.59 104 GLU A C 1
ATOM 814 O O . GLU A 1 104 ? -3.010 -11.972 3.871 1.00 42.59 104 GLU A O 1
ATOM 819 N N . ASP A 1 105 ? -1.950 -10.747 2.313 1.00 45.41 105 ASP A N 1
ATOM 820 C CA . ASP A 1 105 ? -3.108 -9.985 1.823 1.00 45.41 105 ASP A CA 1
ATOM 821 C C . ASP A 1 105 ? -3.513 -10.346 0.379 1.00 45.41 105 ASP A C 1
ATOM 823 O O . ASP A 1 105 ? -4.504 -9.816 -0.113 1.00 45.41 105 ASP A O 1
ATOM 827 N N . ASP A 1 106 ? -2.789 -11.249 -0.295 1.00 42.69 106 ASP A N 1
ATOM 828 C CA . ASP A 1 106 ? -3.046 -11.616 -1.702 1.00 42.69 106 ASP A CA 1
ATOM 829 C C . ASP A 1 106 ? -4.084 -12.753 -1.888 1.00 42.69 106 ASP A C 1
ATOM 831 O O . ASP A 1 106 ? -4.477 -13.033 -3.017 1.00 42.69 106 ASP A O 1
ATOM 835 N N . ASP A 1 107 ? -4.571 -13.374 -0.801 1.00 39.50 107 ASP A N 1
ATOM 836 C CA . ASP A 1 107 ? -5.454 -14.561 -0.835 1.00 39.50 107 ASP A CA 1
ATOM 837 C C . ASP A 1 107 ? -6.858 -14.331 -0.217 1.00 39.50 107 ASP A C 1
ATOM 839 O O . ASP A 1 107 ? -7.505 -15.283 0.227 1.00 39.50 107 ASP A O 1
ATOM 843 N N . TYR A 1 108 ? -7.362 -13.089 -0.149 1.00 39.25 108 TYR A N 1
ATOM 844 C CA . TYR A 1 108 ? -8.752 -12.842 0.279 1.00 39.25 108 TYR A CA 1
ATOM 845 C C . TYR A 1 108 ? -9.714 -12.895 -0.916 1.00 39.25 108 TYR A C 1
ATOM 847 O O . TYR A 1 108 ? -10.058 -11.878 -1.516 1.00 39.25 108 TYR A O 1
ATOM 855 N N . LEU A 1 109 ? -10.138 -14.110 -1.267 1.00 48.75 109 LEU A N 1
ATOM 856 C CA . LEU A 1 109 ? -11.331 -14.313 -2.085 1.00 48.75 109 LEU A CA 1
ATOM 857 C C . LEU A 1 109 ? -12.562 -13.986 -1.225 1.00 48.75 109 LEU A C 1
ATOM 859 O O . LEU A 1 109 ? -12.814 -14.659 -0.225 1.00 48.75 109 LEU A O 1
ATOM 863 N N . ASP A 1 110 ? -13.304 -12.944 -1.604 1.00 38.75 110 ASP A N 1
ATOM 864 C CA . ASP A 1 110 ? -14.592 -12.601 -0.996 1.00 38.75 110 ASP A CA 1
ATOM 865 C C . ASP A 1 110 ? -15.636 -13.681 -1.326 1.00 38.75 110 ASP A C 1
ATOM 867 O O . ASP A 1 110 ? -16.199 -13.701 -2.421 1.00 38.75 110 ASP A O 1
ATOM 871 N N . ASP A 1 111 ? -15.910 -14.560 -0.362 1.00 42.91 111 ASP A N 1
ATOM 872 C CA . ASP A 1 111 ? -16.940 -15.604 -0.441 1.00 42.91 111 ASP A CA 1
ATOM 873 C C . ASP A 1 111 ? -18.036 -15.344 0.615 1.00 42.91 111 ASP A C 1
ATOM 875 O O . ASP A 1 111 ? -18.224 -16.092 1.571 1.00 42.91 111 ASP A O 1
ATOM 879 N N . ASP A 1 112 ? -18.741 -14.218 0.457 1.00 44.62 112 ASP A N 1
ATOM 880 C CA . ASP A 1 112 ? -19.920 -13.834 1.256 1.00 44.62 112 ASP A CA 1
ATOM 881 C C . ASP A 1 112 ? -21.016 -13.241 0.340 1.00 44.62 112 ASP A C 1
ATOM 883 O O . ASP A 1 112 ? -21.468 -12.100 0.465 1.00 44.62 112 ASP A O 1
ATOM 887 N N . ASN A 1 113 ? -21.460 -14.043 -0.634 1.00 42.25 113 ASN A N 1
ATOM 888 C CA . ASN A 1 113 ? -22.664 -13.758 -1.416 1.00 42.25 113 ASN A CA 1
ATOM 889 C C . ASN A 1 113 ? -23.925 -14.043 -0.576 1.00 42.25 113 ASN A C 1
ATOM 891 O O . ASN A 1 113 ? -24.459 -15.153 -0.602 1.00 42.25 113 ASN A O 1
ATOM 895 N N . ALA A 1 114 ? -24.402 -13.033 0.155 1.00 37.47 114 ALA A N 1
ATOM 896 C CA . ALA A 1 114 ? -25.622 -13.106 0.959 1.00 37.47 114 ALA A CA 1
ATOM 897 C C . ALA A 1 114 ? -26.550 -11.896 0.728 1.00 37.47 114 ALA A C 1
ATOM 899 O O . ALA A 1 114 ? -26.500 -10.901 1.445 1.00 37.47 114 ALA A O 1
ATOM 900 N N . ASP A 1 115 ? -27.395 -12.040 -0.294 1.00 43.06 115 ASP A N 1
ATOM 901 C CA . ASP A 1 115 ? -28.789 -11.571 -0.396 1.00 43.06 115 ASP A CA 1
ATOM 902 C C . ASP A 1 115 ? -29.184 -10.212 0.240 1.00 43.06 115 ASP A C 1
ATOM 904 O O . ASP A 1 115 ? -29.417 -10.096 1.445 1.00 43.06 115 ASP A O 1
ATOM 908 N N . ALA A 1 116 ? -29.380 -9.201 -0.616 1.00 39.06 116 ALA A N 1
ATOM 909 C CA . ALA A 1 116 ? -30.225 -8.041 -0.323 1.00 39.06 116 ALA A CA 1
ATOM 910 C C . ALA A 1 116 ? -30.777 -7.411 -1.618 1.00 39.06 116 ALA A C 1
ATOM 912 O O . ALA A 1 116 ? -30.136 -6.573 -2.256 1.00 39.06 116 ALA A O 1
ATOM 913 N N . GLN A 1 117 ? -31.995 -7.796 -2.005 1.00 44.91 117 GLN A N 1
ATOM 914 C CA . GLN A 1 117 ? -32.844 -6.969 -2.874 1.00 44.91 117 GLN A CA 1
ATOM 915 C C . GLN A 1 117 ? -33.506 -5.833 -2.063 1.00 44.91 117 GLN A C 1
ATOM 917 O O . GLN A 1 117 ? -33.476 -5.852 -0.834 1.00 44.91 117 GLN A O 1
ATOM 922 N N . LEU A 1 118 ? -34.179 -4.903 -2.764 1.00 43.81 118 LEU A N 1
ATOM 923 C CA . LEU A 1 118 ? -34.815 -3.661 -2.264 1.00 43.81 118 LEU A CA 1
ATOM 924 C C . LEU A 1 118 ? -33.808 -2.522 -1.975 1.00 43.81 118 LEU A C 1
ATOM 926 O O . LEU A 1 118 ? -32.849 -2.703 -1.240 1.00 43.81 118 LEU A O 1
ATOM 930 N N . GLY A 1 119 ? -33.974 -1.297 -2.478 1.00 34.12 119 GLY A N 1
ATOM 931 C CA . GLY A 1 119 ? -34.953 -0.760 -3.428 1.00 34.12 119 GLY A CA 1
ATOM 932 C C . GLY A 1 119 ? -34.622 0.712 -3.725 1.00 34.12 119 GLY A C 1
ATOM 933 O O . GLY A 1 119 ? -34.131 1.417 -2.846 1.00 34.12 119 GLY A O 1
ATOM 934 N N . ASN A 1 120 ? -34.844 1.175 -4.958 1.00 36.66 120 ASN A N 1
ATOM 935 C CA . ASN A 1 120 ? -34.528 2.552 -5.353 1.00 36.66 120 ASN A CA 1
ATOM 936 C C . ASN A 1 120 ? -35.585 3.535 -4.834 1.00 36.66 120 ASN A C 1
ATOM 938 O O . ASN A 1 120 ? -36.740 3.424 -5.235 1.00 36.66 120 ASN A O 1
ATOM 942 N N . ASP A 1 121 ? -35.171 4.555 -4.082 1.00 36.03 121 ASP A N 1
ATOM 943 C CA . ASP A 1 121 ? -35.872 5.842 -4.032 1.00 36.03 121 ASP A CA 1
ATOM 944 C C . ASP A 1 121 ? -34.860 6.979 -3.804 1.00 36.03 121 ASP A C 1
ATOM 946 O O . ASP A 1 121 ? -33.864 6.800 -3.099 1.00 36.03 121 ASP A O 1
ATOM 950 N N . SER A 1 122 ? -35.048 8.118 -4.474 1.00 35.62 122 SER A N 1
ATOM 951 C CA . SER A 1 122 ? -34.065 9.208 -4.518 1.00 35.62 122 SER A CA 1
ATOM 952 C C . SER A 1 122 ? -34.745 10.568 -4.700 1.00 35.62 122 SER A C 1
ATOM 954 O O . SER A 1 122 ? -35.210 10.887 -5.801 1.00 35.62 122 SER A O 1
ATOM 956 N N . PRO A 1 123 ? -34.779 11.411 -3.652 1.00 39.66 123 PRO A N 1
ATOM 957 C CA . PRO A 1 123 ? -35.235 12.789 -3.767 1.00 39.66 123 PRO A CA 1
ATOM 958 C C . PRO A 1 123 ? -34.129 13.715 -4.293 1.00 39.66 123 PRO A C 1
ATOM 960 O O . PRO A 1 123 ? -33.210 14.122 -3.585 1.00 39.66 123 PRO A O 1
ATOM 963 N N . ARG A 1 124 ? -34.285 14.076 -5.567 1.00 38.53 124 ARG A N 1
ATOM 964 C CA . ARG A 1 124 ? -33.799 15.297 -6.230 1.00 38.53 124 ARG A CA 1
ATOM 965 C C . ARG A 1 124 ? -33.573 16.484 -5.269 1.00 38.53 124 ARG A C 1
ATOM 967 O O . ARG A 1 124 ? -34.527 16.981 -4.677 1.00 38.53 124 ARG A O 1
ATOM 974 N N . VAL A 1 125 ? -32.346 17.010 -5.231 1.00 38.53 125 VAL A N 1
ATOM 975 C CA . VAL A 1 125 ? -32.036 18.368 -4.741 1.00 38.53 125 VAL A CA 1
ATOM 976 C C . VAL A 1 125 ? -31.680 19.268 -5.921 1.00 38.53 125 VAL A C 1
ATOM 978 O O . VAL A 1 125 ? -30.913 18.876 -6.800 1.00 38.53 125 VAL A O 1
ATOM 981 N N . GLU A 1 126 ? -32.288 20.451 -5.968 1.00 33.19 126 GLU A N 1
ATOM 982 C CA . GLU A 1 126 ? -32.146 21.408 -7.071 1.00 33.19 126 GLU A CA 1
ATOM 983 C C . GLU A 1 126 ? -31.031 22.428 -6.797 1.00 33.19 126 GLU A C 1
ATOM 985 O O . GLU A 1 126 ? -30.645 22.649 -5.650 1.00 33.19 126 GLU A O 1
ATOM 990 N N . MET A 1 127 ? -30.489 23.028 -7.863 1.00 36.59 127 MET A N 1
ATOM 991 C CA . MET A 1 127 ? -29.358 23.960 -7.799 1.00 36.59 127 MET A CA 1
ATOM 992 C C . MET A 1 127 ? -29.761 25.361 -8.269 1.00 36.59 127 MET A C 1
ATOM 994 O O . MET A 1 127 ? -30.121 25.533 -9.432 1.00 36.59 127 MET A O 1
ATOM 998 N N . ASN A 1 128 ? -29.593 26.353 -7.397 1.00 31.55 128 ASN A N 1
ATOM 999 C CA . ASN A 1 128 ? -29.465 27.786 -7.682 1.00 31.55 128 ASN A CA 1
ATOM 1000 C C . ASN A 1 128 ? -28.823 28.459 -6.434 1.00 31.55 128 ASN A C 1
ATOM 1002 O O . ASN A 1 128 ? -28.836 27.865 -5.361 1.00 31.55 128 ASN A O 1
ATOM 1006 N N . GLU A 1 129 ? -28.178 29.628 -6.447 1.00 31.06 129 GLU A N 1
ATOM 1007 C CA . GLU A 1 129 ? -27.852 30.609 -7.491 1.00 31.06 129 GLU A CA 1
ATOM 1008 C C . GLU A 1 129 ? -26.610 31.423 -7.025 1.00 31.06 129 GLU A C 1
ATOM 1010 O O . GLU A 1 129 ? -26.348 31.534 -5.828 1.00 31.06 129 GLU A O 1
ATOM 1015 N N . SER A 1 130 ? -25.875 32.028 -7.961 1.00 32.12 130 SER A N 1
ATOM 1016 C CA . SER A 1 130 ? -24.990 33.202 -7.738 1.00 32.12 130 SER A CA 1
ATOM 1017 C C . SER A 1 130 ? -25.694 34.434 -8.368 1.00 32.12 130 SER A C 1
ATOM 1019 O O . SER A 1 130 ? -26.709 34.194 -9.025 1.00 32.12 130 SER A O 1
ATOM 1021 N N . PRO A 1 131 ? -25.219 35.710 -8.318 1.00 41.38 131 PRO A N 1
ATOM 1022 C CA . PRO A 1 131 ? -23.937 36.256 -7.822 1.00 41.38 131 PRO A CA 1
ATOM 1023 C C . PRO A 1 131 ? -24.037 37.623 -7.071 1.00 41.38 131 PRO A C 1
ATOM 1025 O O . PRO A 1 131 ? -25.111 38.209 -6.979 1.00 41.38 131 PRO A O 1
ATOM 1028 N N . SER A 1 132 ? -22.896 38.217 -6.677 1.00 31.81 132 SER A N 1
ATOM 1029 C CA . SER A 1 132 ? -22.651 39.680 -6.786 1.00 31.81 132 SER A CA 1
ATOM 1030 C C . SER A 1 132 ? -21.185 40.078 -6.511 1.00 31.81 132 SER A C 1
ATOM 1032 O O . SER A 1 132 ? -20.520 39.500 -5.655 1.00 31.81 132 SER A O 1
ATOM 1034 N N . GLU A 1 133 ? -20.670 41.069 -7.253 1.00 32.91 133 GLU A N 1
ATOM 1035 C CA . GLU A 1 133 ? -19.389 41.745 -6.970 1.00 32.91 133 GLU A CA 1
ATOM 1036 C C . GLU A 1 133 ? -19.564 42.876 -5.939 1.00 32.91 133 GLU A C 1
ATOM 1038 O O . GLU A 1 133 ? -20.602 43.532 -5.934 1.00 32.91 133 GLU A O 1
ATOM 1043 N N . GLU A 1 134 ? -18.493 43.251 -5.224 1.00 32.38 134 GLU A N 1
ATOM 1044 C CA . GLU A 1 134 ? -18.193 44.678 -5.006 1.00 32.38 134 GLU A CA 1
ATOM 1045 C C . GLU A 1 134 ? -16.687 44.931 -4.772 1.00 32.38 134 GLU A C 1
ATOM 1047 O O . GLU A 1 134 ? -16.009 44.193 -4.058 1.00 32.38 134 GLU A O 1
ATOM 1052 N N . LYS A 1 135 ? -16.150 45.999 -5.379 1.00 38.84 135 LYS A N 1
ATOM 1053 C CA . LYS A 1 135 ? -14.749 46.450 -5.246 1.00 38.84 135 LYS A CA 1
ATOM 1054 C C . LYS A 1 135 ? -14.662 47.585 -4.232 1.00 38.84 135 LYS A C 1
ATOM 1056 O O . LYS A 1 135 ? -15.40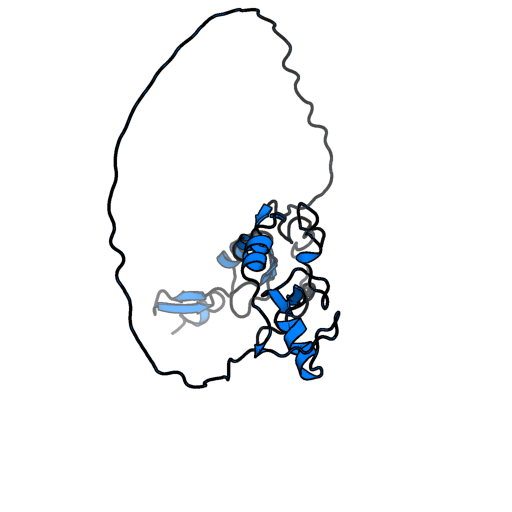1 48.552 -4.405 1.00 38.84 135 LYS A O 1
ATOM 1061 N N . LYS A 1 136 ? -13.674 47.594 -3.324 1.00 36.06 136 LYS A N 1
ATOM 1062 C CA . LYS A 1 136 ? -13.155 48.851 -2.733 1.00 36.06 136 LYS A CA 1
ATOM 1063 C C . LYS A 1 136 ? -11.630 48.880 -2.650 1.00 36.06 136 LYS A C 1
ATOM 1065 O O . LYS A 1 136 ? -10.964 47.858 -2.538 1.00 36.06 136 LYS A O 1
ATOM 1070 N N . HIS A 1 137 ? -11.117 50.097 -2.779 1.00 30.91 137 HIS A N 1
ATOM 1071 C CA . HIS A 1 137 ? -9.727 50.477 -3.001 1.00 30.91 137 HIS A CA 1
ATOM 1072 C C . HIS A 1 137 ? -9.408 51.572 -1.978 1.00 30.91 137 HIS A C 1
ATOM 1074 O O . HIS A 1 137 ? -10.153 52.549 -1.920 1.00 30.91 137 HIS A O 1
ATOM 1080 N N . VAL A 1 138 ? -8.350 51.426 -1.177 1.00 34.34 138 VAL A N 1
ATOM 1081 C CA . VAL A 1 138 ? -7.827 52.509 -0.325 1.00 34.34 138 VAL A CA 1
ATOM 1082 C C . VAL A 1 138 ? -6.302 52.461 -0.344 1.00 34.34 138 VAL A C 1
ATOM 1084 O O . VAL A 1 138 ? -5.697 51.397 -0.229 1.00 34.34 138 VAL A O 1
ATOM 1087 N N . THR A 1 139 ? -5.706 53.630 -0.537 1.00 32.19 139 THR A N 1
ATOM 1088 C CA . THR A 1 139 ? -4.268 53.898 -0.622 1.00 32.19 139 THR A CA 1
ATOM 1089 C C . THR A 1 139 ? -3.647 54.146 0.753 1.00 32.19 139 THR A C 1
ATOM 1091 O O . THR A 1 139 ? -4.358 54.500 1.690 1.00 32.19 139 THR A O 1
ATOM 1094 N N . ASN A 1 140 ? -2.315 54.075 0.848 1.00 31.38 140 ASN A N 1
ATOM 1095 C CA . ASN A 1 140 ? -1.498 55.249 1.198 1.00 31.38 140 ASN A CA 1
ATOM 1096 C C . ASN A 1 140 ? 0.011 54.979 1.038 1.00 31.38 140 ASN A C 1
ATOM 1098 O O . ASN A 1 140 ? 0.504 53.901 1.367 1.00 31.38 140 ASN A O 1
ATOM 1102 N N . SER A 1 141 ? 0.717 55.995 0.537 1.00 28.81 141 SER A N 1
ATOM 1103 C CA . SER A 1 141 ? 2.170 56.213 0.638 1.00 28.81 141 SER A CA 1
ATOM 1104 C C . SER A 1 141 ? 2.562 56.583 2.093 1.00 28.81 141 SER A C 1
ATOM 1106 O O . SER A 1 141 ? 1.708 56.518 2.971 1.00 28.81 141 SER A O 1
ATOM 1108 N N . GLU A 1 142 ? 3.757 57.010 2.521 1.00 32.59 142 GLU A N 1
ATOM 1109 C CA . GLU A 1 142 ? 5.076 57.459 2.001 1.00 32.59 142 GLU A CA 1
ATOM 1110 C C . GLU A 1 142 ? 6.035 57.325 3.233 1.00 32.59 142 GLU A C 1
ATOM 1112 O O . GLU A 1 142 ? 5.541 57.251 4.358 1.00 32.59 142 GLU A O 1
ATOM 1117 N N . ALA A 1 143 ? 7.374 57.336 3.223 1.00 28.06 143 ALA A N 1
ATOM 1118 C CA . ALA A 1 143 ? 8.466 57.200 2.245 1.00 28.06 143 ALA A CA 1
ATOM 1119 C C . ALA A 1 143 ? 9.799 57.074 3.051 1.00 28.06 143 ALA A C 1
ATOM 1121 O O . ALA A 1 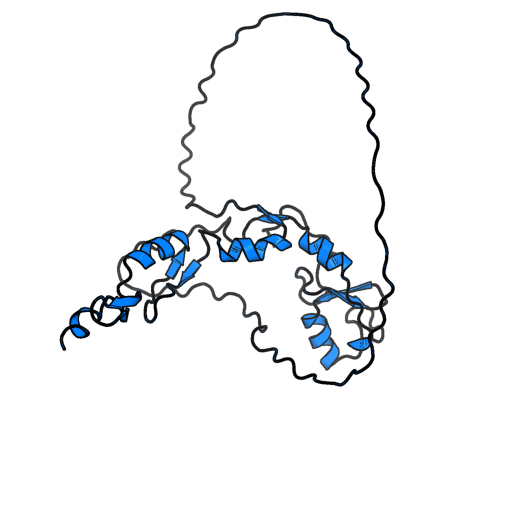143 ? 9.770 57.183 4.278 1.00 28.06 143 ALA A O 1
ATOM 1122 N N . GLY A 1 144 ? 10.963 56.888 2.405 1.00 28.12 144 GLY A N 1
ATOM 1123 C CA . GLY A 1 144 ? 12.273 5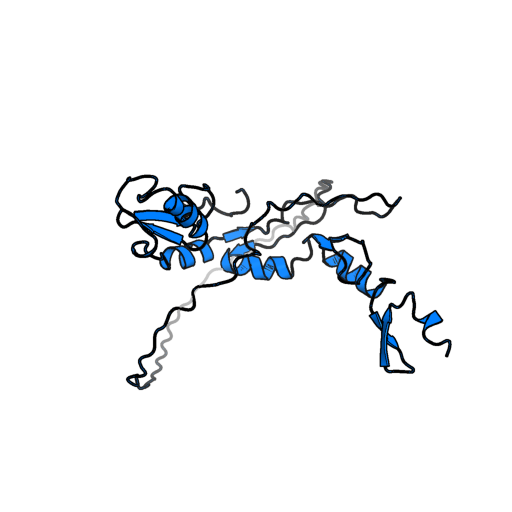6.997 3.081 1.00 28.12 144 GLY A CA 1
ATOM 1124 C C . GLY A 1 144 ? 13.388 56.126 2.494 1.00 28.12 144 GLY A C 1
ATOM 1125 O O . GLY A 1 144 ? 13.368 54.905 2.632 1.00 28.12 144 GLY A O 1
ATOM 1126 N N . GLU A 1 145 ? 14.367 56.762 1.855 1.00 28.89 145 GLU A N 1
ATOM 1127 C CA . GLU A 1 145 ? 15.584 56.138 1.323 1.00 28.89 145 GLU A CA 1
ATOM 1128 C C . GLU A 1 145 ? 16.652 55.959 2.418 1.00 28.89 145 GLU A C 1
ATOM 1130 O O . GLU A 1 145 ? 16.706 56.749 3.355 1.00 28.89 145 GLU A O 1
ATOM 1135 N N . GLU A 1 146 ? 17.554 54.987 2.252 1.00 28.78 146 GLU A N 1
ATOM 1136 C CA . GLU A 1 146 ? 19.006 55.227 2.343 1.00 28.78 146 GLU A CA 1
ATOM 1137 C C . GLU A 1 146 ? 19.787 54.038 1.757 1.00 28.78 146 GLU A C 1
ATOM 1139 O O . GLU A 1 146 ? 19.392 52.871 1.839 1.00 28.78 146 GLU A O 1
ATOM 1144 N N . GLU A 1 147 ? 20.906 54.352 1.111 1.00 30.20 147 GLU A N 1
ATOM 1145 C CA . GLU A 1 147 ? 21.733 53.405 0.373 1.00 30.20 147 GLU A CA 1
ATOM 1146 C C . GLU A 1 147 ? 22.808 52.774 1.273 1.00 30.20 147 GLU A C 1
ATOM 1148 O O . GLU A 1 147 ? 23.482 53.460 2.039 1.00 30.20 147 GLU A O 1
ATOM 1153 N N . SER A 1 148 ? 23.078 51.471 1.132 1.00 31.61 148 SER A N 1
ATOM 1154 C CA . SER A 1 148 ? 24.323 50.894 1.663 1.00 31.61 148 SER A CA 1
ATOM 1155 C C . SER A 1 148 ? 24.842 49.704 0.860 1.00 31.61 148 SER A C 1
ATOM 1157 O O . SER A 1 148 ? 24.372 48.570 0.953 1.00 31.61 148 SER A O 1
ATOM 1159 N N . LYS A 1 149 ? 25.900 49.968 0.086 1.00 34.47 149 LYS A N 1
ATOM 1160 C CA . LYS A 1 149 ? 26.686 48.966 -0.642 1.00 34.47 149 LYS A CA 1
ATOM 1161 C C . LYS A 1 149 ? 27.389 48.013 0.338 1.00 34.47 149 LYS A C 1
ATOM 1163 O O . LYS A 1 149 ? 28.223 48.449 1.131 1.00 34.47 149 LYS A O 1
ATOM 1168 N N . SER A 1 150 ? 27.197 46.695 0.208 1.00 33.16 150 SER A N 1
ATOM 1169 C CA . SER A 1 150 ? 28.156 45.730 0.776 1.00 33.16 150 SER A CA 1
ATOM 1170 C C . SER A 1 150 ? 28.298 44.403 0.026 1.00 33.16 150 SER A C 1
ATOM 1172 O O . SER A 1 150 ? 27.494 43.487 0.136 1.00 33.16 150 SER A O 1
ATOM 1174 N N . LYS A 1 151 ? 29.445 44.303 -0.658 1.00 35.56 151 LYS A N 1
ATOM 1175 C CA . LYS A 1 151 ? 30.336 43.131 -0.732 1.00 35.56 151 LYS A CA 1
ATOM 1176 C C . LYS A 1 151 ? 29.677 41.774 -1.029 1.00 35.56 151 LYS A C 1
ATOM 1178 O O . LYS A 1 151 ? 29.358 40.988 -0.140 1.00 35.56 151 LYS A O 1
ATOM 1183 N N . LYS A 1 152 ? 29.682 41.446 -2.325 1.00 36.91 152 LYS A N 1
ATOM 1184 C CA . LYS A 1 152 ? 29.540 40.108 -2.924 1.00 36.91 152 LYS A CA 1
ATOM 1185 C C . LYS A 1 152 ? 30.470 39.078 -2.252 1.00 36.91 152 LYS A C 1
ATOM 1187 O O . LYS A 1 152 ? 31.580 38.833 -2.720 1.00 36.91 152 LYS A O 1
ATOM 1192 N N . ARG A 1 153 ? 30.022 38.453 -1.157 1.00 33.91 153 ARG A N 1
ATOM 1193 C CA . ARG A 1 153 ? 30.712 37.315 -0.529 1.00 33.91 153 ARG A CA 1
ATOM 1194 C C . ARG A 1 153 ? 30.481 36.068 -1.376 1.00 33.91 153 ARG A C 1
ATOM 1196 O O . ARG A 1 153 ? 29.445 35.417 -1.274 1.00 33.91 153 ARG A O 1
ATOM 1203 N N . ARG A 1 154 ? 31.470 35.742 -2.211 1.00 43.16 154 ARG A N 1
ATOM 1204 C CA . ARG A 1 154 ? 31.628 34.425 -2.839 1.00 43.16 154 ARG A CA 1
ATOM 1205 C C . ARG A 1 154 ? 31.660 33.389 -1.711 1.00 43.16 154 ARG A C 1
ATOM 1207 O O . ARG A 1 154 ? 32.658 33.310 -1.006 1.00 43.16 154 ARG A O 1
ATOM 1214 N N . ARG A 1 155 ? 30.560 32.660 -1.491 1.00 39.19 155 ARG A N 1
ATOM 1215 C CA . ARG A 1 155 ? 30.570 31.504 -0.587 1.00 39.19 155 ARG A CA 1
ATOM 1216 C C . ARG A 1 155 ? 31.455 30.448 -1.231 1.00 39.19 155 ARG A C 1
ATOM 1218 O O . ARG A 1 155 ? 31.175 29.990 -2.336 1.00 39.19 155 ARG A O 1
ATOM 1225 N N . GLU A 1 156 ? 32.562 30.156 -0.569 1.00 38.78 156 GLU A N 1
ATOM 1226 C CA . GLU A 1 156 ? 33.473 29.091 -0.955 1.00 38.78 156 GLU A CA 1
ATOM 1227 C C . GLU A 1 156 ? 32.730 27.761 -0.819 1.00 38.78 156 GLU A C 1
ATOM 1229 O O . GLU A 1 156 ? 32.071 27.512 0.191 1.00 38.78 156 GLU A O 1
ATOM 1234 N N . ALA A 1 157 ? 32.783 26.940 -1.867 1.00 39.84 157 ALA A N 1
ATOM 1235 C CA . ALA A 1 157 ? 32.220 25.604 -1.829 1.00 39.84 157 ALA A CA 1
ATOM 1236 C C . ALA A 1 157 ? 33.126 24.742 -0.946 1.00 39.84 157 ALA A C 1
ATOM 1238 O O . ALA A 1 157 ? 34.188 24.296 -1.379 1.00 39.84 157 ALA A O 1
ATOM 1239 N N . THR A 1 158 ? 32.725 24.550 0.308 1.00 42.75 158 THR A N 1
ATOM 1240 C CA . THR A 1 158 ? 33.353 23.582 1.204 1.00 42.75 158 THR A CA 1
ATOM 1241 C C . THR A 1 158 ? 33.112 22.187 0.647 1.00 42.75 158 THR A C 1
ATOM 1243 O O . THR A 1 158 ? 31.981 21.703 0.654 1.00 42.75 158 THR A O 1
ATOM 1246 N N . LEU A 1 159 ? 34.177 21.566 0.143 1.00 55.06 159 LEU A N 1
ATOM 1247 C CA . LEU A 1 159 ? 34.190 20.174 -0.287 1.00 55.06 159 LEU A CA 1
ATOM 1248 C C . LEU A 1 159 ? 33.950 19.274 0.932 1.00 55.06 159 LEU A C 1
ATOM 1250 O O . LEU A 1 159 ? 34.848 19.076 1.748 1.00 55.06 159 LEU A O 1
ATOM 1254 N N . SER A 1 160 ? 32.734 18.749 1.056 1.00 42.09 160 SER A N 1
ATOM 1255 C CA . SER A 1 160 ? 32.412 17.619 1.926 1.00 42.09 160 SER A CA 1
ATOM 1256 C C . SER A 1 160 ? 32.200 16.389 1.045 1.00 42.09 160 SER A C 1
ATOM 1258 O O . SER A 1 160 ? 31.085 16.122 0.594 1.00 42.09 160 SER A O 1
ATOM 1260 N N . ASP A 1 161 ? 33.294 15.675 0.769 1.00 52.66 161 ASP A N 1
ATOM 1261 C CA . ASP A 1 161 ? 33.302 14.359 0.119 1.00 52.66 161 ASP A CA 1
ATOM 1262 C C . ASP A 1 161 ? 32.685 13.293 1.044 1.00 52.66 161 ASP A C 1
ATOM 1264 O O . ASP A 1 161 ? 33.363 12.419 1.583 1.00 52.66 161 ASP A O 1
ATOM 1268 N N . GLU A 1 162 ? 31.368 13.353 1.223 1.00 52.34 162 GLU A N 1
ATOM 1269 C CA . GLU A 1 162 ? 30.581 12.241 1.748 1.00 52.34 162 GLU A CA 1
ATOM 1270 C C . GLU A 1 162 ? 29.906 11.536 0.572 1.00 52.34 162 GLU A C 1
ATOM 1272 O O . GLU A 1 162 ? 29.003 12.076 -0.071 1.00 52.34 162 GLU A O 1
ATOM 1277 N N . LYS A 1 163 ? 30.359 10.310 0.277 1.00 54.00 163 LYS A N 1
ATOM 1278 C CA . LYS A 1 163 ? 29.721 9.425 -0.706 1.00 54.00 163 LYS A CA 1
ATOM 1279 C C . LYS A 1 163 ? 28.348 8.998 -0.192 1.00 54.00 163 LYS A C 1
ATOM 1281 O O . LYS A 1 163 ? 28.192 7.948 0.414 1.00 54.00 163 LYS A O 1
ATOM 1286 N N . SER A 1 164 ? 27.363 9.850 -0.428 1.00 58.34 164 SER A N 1
ATOM 1287 C CA . SER A 1 164 ? 25.951 9.520 -0.326 1.00 58.34 164 SER A CA 1
ATOM 1288 C C . SER A 1 164 ? 25.433 9.254 -1.732 1.00 58.34 164 SER A C 1
ATOM 1290 O O . SER A 1 164 ? 25.148 10.193 -2.479 1.00 58.34 164 SER A O 1
ATOM 1292 N N . GLY A 1 165 ? 25.313 7.979 -2.116 1.00 65.00 165 GLY A N 1
ATOM 1293 C CA . GLY A 1 165 ? 24.606 7.604 -3.339 1.00 65.00 165 GLY A CA 1
ATOM 1294 C C . GLY A 1 165 ? 23.206 8.247 -3.397 1.00 65.00 165 GLY A C 1
ATOM 1295 O O . GLY A 1 165 ? 22.578 8.452 -2.360 1.00 65.00 165 GLY A O 1
ATOM 1296 N N . PRO A 1 166 ? 22.678 8.590 -4.580 1.00 77.31 166 PRO A N 1
ATOM 1297 C CA . PRO A 1 166 ? 21.432 9.347 -4.683 1.00 77.31 166 PRO A CA 1
ATOM 1298 C C . PRO A 1 166 ? 20.244 8.557 -4.112 1.00 77.31 166 PRO A C 1
ATOM 1300 O O . PRO A 1 166 ? 20.047 7.392 -4.469 1.00 77.31 166 PRO A O 1
ATOM 1303 N N . THR A 1 167 ? 19.443 9.215 -3.275 1.00 87.94 167 THR A N 1
ATOM 1304 C CA . THR A 1 167 ? 18.233 8.673 -2.639 1.00 87.94 167 THR A CA 1
ATOM 1305 C C . THR A 1 167 ? 16.976 9.404 -3.123 1.00 87.94 167 THR A C 1
ATOM 1307 O O . THR A 1 167 ? 17.062 10.395 -3.850 1.00 87.94 167 THR A O 1
ATOM 1310 N N . CYS A 1 168 ? 15.790 8.916 -2.744 1.00 92.62 168 CYS A N 1
ATOM 1311 C CA . CYS A 1 168 ? 14.539 9.598 -3.065 1.00 92.62 168 CYS A CA 1
ATOM 1312 C C . CYS A 1 168 ? 14.275 10.786 -2.125 1.00 92.62 168 CYS A C 1
ATOM 1314 O O . CYS A 1 168 ? 14.159 10.621 -0.916 1.00 92.62 168 CYS A O 1
ATOM 1316 N N . ASP A 1 169 ? 14.098 11.974 -2.688 1.00 93.38 169 ASP A N 1
ATOM 1317 C CA . ASP A 1 169 ? 13.792 13.220 -1.980 1.00 93.38 169 ASP A CA 1
ATOM 1318 C C . ASP A 1 169 ? 12.287 13.457 -1.751 1.00 93.38 169 ASP A C 1
ATOM 1320 O O . ASP A 1 169 ? 11.911 14.453 -1.132 1.00 93.38 169 ASP A O 1
ATOM 1324 N N . TRP A 1 170 ? 11.417 12.552 -2.218 1.00 95.94 170 TRP A N 1
ATOM 1325 C CA . TRP A 1 170 ? 9.968 12.728 -2.121 1.00 95.94 170 TRP A CA 1
ATOM 1326 C C . TRP A 1 170 ? 9.483 12.787 -0.671 1.00 95.94 170 TRP A C 1
ATOM 1328 O O . TRP A 1 170 ? 9.784 11.921 0.159 1.00 95.94 170 TRP A O 1
ATOM 1338 N N . ILE A 1 171 ? 8.659 13.798 -0.421 1.00 96.31 171 ILE A N 1
ATOM 1339 C CA . ILE A 1 171 ? 7.906 14.028 0.805 1.00 96.31 171 ILE A CA 1
ATOM 1340 C C . ILE A 1 171 ? 6.457 14.268 0.388 1.00 96.31 171 ILE A C 1
ATOM 1342 O O . ILE A 1 171 ? 6.194 14.979 -0.583 1.00 96.31 171 ILE A O 1
ATOM 1346 N N . GLY A 1 172 ? 5.514 13.688 1.119 1.00 96.50 172 GLY A N 1
ATOM 1347 C CA . GLY A 1 172 ? 4.096 13.912 0.883 1.00 96.50 172 GLY A CA 1
ATOM 1348 C C . GLY A 1 172 ? 3.236 13.220 1.925 1.00 96.50 172 GLY A C 1
ATOM 1349 O O . GLY A 1 172 ? 3.727 12.784 2.962 1.00 96.50 172 GLY A O 1
ATOM 1350 N N . ARG A 1 173 ? 1.939 13.110 1.641 1.00 97.50 173 ARG A N 1
ATOM 1351 C CA . ARG A 1 173 ? 0.966 12.480 2.541 1.00 97.50 173 ARG A CA 1
ATOM 1352 C C . ARG A 1 173 ? 0.929 10.960 2.374 1.00 97.50 173 ARG A C 1
ATOM 1354 O O . ARG A 1 173 ? 1.125 10.467 1.262 1.00 97.50 173 ARG A O 1
ATOM 1361 N N . VAL A 1 174 ? 0.563 10.220 3.425 1.00 96.19 174 VAL A N 1
ATOM 1362 C CA . VAL A 1 174 ? 0.346 8.753 3.385 1.00 96.19 174 VAL A CA 1
ATOM 1363 C C . VAL A 1 174 ? -0.580 8.343 2.236 1.00 96.19 174 VAL A C 1
ATOM 1365 O O . VAL A 1 174 ? -0.277 7.395 1.514 1.00 96.19 174 VAL A O 1
ATOM 1368 N N . SER A 1 175 ? -1.661 9.093 2.006 1.00 95.75 175 SER A N 1
ATOM 1369 C CA . SER A 1 175 ? -2.586 8.871 0.880 1.00 95.75 175 SER A CA 1
ATOM 1370 C C . SER A 1 175 ? -1.909 8.912 -0.501 1.00 95.75 175 SER A C 1
ATOM 1372 O O . SER A 1 175 ? -2.296 8.162 -1.396 1.00 95.75 175 SER A O 1
ATOM 1374 N N . GLY A 1 176 ? -0.870 9.735 -0.677 1.00 96.56 176 GLY A N 1
ATOM 1375 C CA . GLY A 1 176 ? -0.093 9.839 -1.915 1.00 96.56 176 GLY A CA 1
ATOM 1376 C C . GLY A 1 176 ? 1.040 8.815 -2.048 1.00 96.56 176 GLY A C 1
ATOM 1377 O O . GLY A 1 176 ? 1.528 8.594 -3.158 1.00 96.56 176 GLY A O 1
ATOM 1378 N N . LEU A 1 177 ? 1.451 8.156 -0.956 1.00 95.69 177 LEU A N 1
ATOM 1379 C CA . LEU A 1 177 ? 2.634 7.287 -0.945 1.00 95.69 177 LEU A CA 1
ATOM 1380 C C . LEU A 1 177 ? 2.519 6.112 -1.927 1.00 95.69 177 LEU A C 1
ATOM 1382 O O . LEU A 1 177 ? 3.487 5.806 -2.620 1.00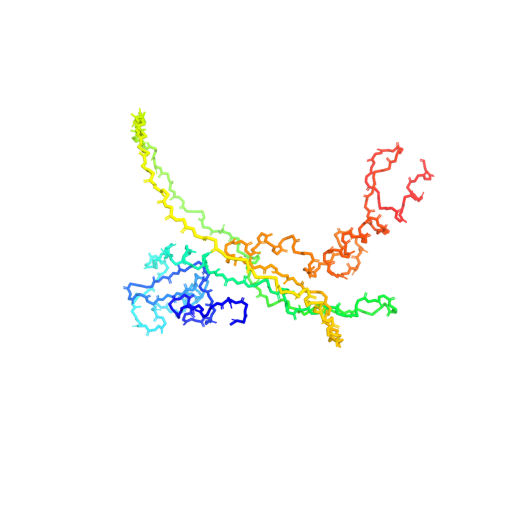 95.69 177 LEU A O 1
ATOM 1386 N N . LYS A 1 178 ? 1.350 5.463 -2.028 1.00 94.94 178 LYS A N 1
ATOM 1387 C CA . LYS A 1 178 ? 1.157 4.321 -2.945 1.00 94.94 178 LYS A CA 1
ATOM 1388 C C . LYS A 1 178 ? 1.362 4.728 -4.408 1.00 94.94 178 LYS A C 1
ATOM 1390 O O . LYS A 1 178 ? 2.034 4.015 -5.148 1.00 94.94 178 LYS A O 1
ATOM 1395 N N . ALA A 1 179 ? 0.823 5.884 -4.803 1.00 96.88 179 ALA A N 1
ATOM 1396 C CA . ALA A 1 179 ? 1.006 6.434 -6.144 1.00 96.88 179 ALA A CA 1
ATOM 1397 C C . ALA A 1 179 ? 2.468 6.841 -6.392 1.00 96.88 179 ALA A C 1
ATOM 1399 O O . ALA A 1 179 ? 3.009 6.561 -7.456 1.00 96.88 179 ALA A O 1
ATOM 1400 N N . HIS A 1 180 ? 3.138 7.422 -5.389 1.00 96.44 180 HIS A N 1
ATOM 1401 C CA . HIS A 1 180 ? 4.566 7.716 -5.478 1.00 96.44 180 HIS A CA 1
ATOM 1402 C C . HIS A 1 180 ? 5.414 6.448 -5.675 1.00 96.44 180 HIS A C 1
ATOM 1404 O O . HIS A 1 180 ? 6.222 6.402 -6.597 1.00 96.44 180 HIS A O 1
ATOM 1410 N N . LEU A 1 181 ? 5.237 5.406 -4.853 1.00 94.62 181 LEU A N 1
ATOM 1411 C CA . LEU A 1 181 ? 6.029 4.169 -4.934 1.00 94.62 181 LEU A CA 1
ATOM 1412 C C . LEU A 1 181 ? 5.861 3.441 -6.278 1.00 94.62 181 LEU A C 1
ATOM 1414 O O . LEU A 1 181 ? 6.826 2.865 -6.789 1.00 94.62 181 LEU A O 1
ATOM 1418 N N . ALA A 1 182 ? 4.672 3.524 -6.882 1.00 94.56 182 ALA A N 1
ATOM 1419 C CA . ALA A 1 182 ? 4.403 2.979 -8.210 1.00 94.56 182 ALA A CA 1
ATOM 1420 C C . ALA A 1 182 ? 5.283 3.598 -9.312 1.00 94.56 182 ALA A C 1
ATOM 1422 O O . ALA A 1 182 ? 5.607 2.891 -10.262 1.00 94.56 182 ALA A O 1
ATOM 1423 N N . GLU A 1 183 ? 5.733 4.849 -9.151 1.00 95.31 183 GLU A N 1
ATOM 1424 C CA . GLU A 1 183 ? 6.583 5.577 -10.111 1.00 95.31 183 GLU A CA 1
ATOM 1425 C C . GLU A 1 183 ? 7.968 5.965 -9.563 1.00 95.31 183 GLU A C 1
ATOM 1427 O O . GLU A 1 183 ? 8.785 6.552 -10.273 1.00 95.31 183 GLU A O 1
ATOM 1432 N N . CYS A 1 184 ? 8.274 5.621 -8.308 1.00 95.88 184 CYS A N 1
ATOM 1433 C CA . CYS A 1 184 ? 9.483 6.058 -7.617 1.00 95.88 184 CYS A CA 1
ATOM 1434 C C . CYS A 1 184 ? 10.751 5.620 -8.386 1.00 95.88 184 CYS A C 1
ATOM 1436 O O . CYS A 1 184 ? 10.980 4.413 -8.540 1.00 95.88 184 CYS A O 1
ATOM 1438 N N . PRO A 1 185 ? 11.616 6.556 -8.838 1.00 94.56 185 PRO A N 1
ATOM 1439 C CA . PRO A 1 185 ? 12.811 6.235 -9.632 1.00 94.56 185 PRO A CA 1
ATOM 1440 C C . PRO A 1 185 ? 13.838 5.351 -8.912 1.00 94.56 185 PRO A C 1
ATOM 1442 O O . PRO A 1 185 ? 14.680 4.730 -9.569 1.00 94.56 185 PRO A O 1
ATOM 1445 N N . PHE A 1 186 ? 13.767 5.321 -7.579 1.00 93.44 186 PHE A N 1
ATOM 1446 C CA . PHE A 1 186 ? 14.665 4.613 -6.666 1.00 93.44 186 PHE A CA 1
ATOM 1447 C C . PHE A 1 186 ? 14.107 3.270 -6.181 1.00 93.44 186 PHE A C 1
ATOM 1449 O O . PHE A 1 186 ? 14.848 2.499 -5.579 1.00 93.44 186 PHE A O 1
ATOM 1456 N N . GLU A 1 187 ? 12.838 2.965 -6.471 1.00 92.81 187 GLU A N 1
ATOM 1457 C CA . GLU A 1 187 ? 12.238 1.669 -6.149 1.00 92.81 187 GLU A CA 1
ATOM 1458 C C . GLU A 1 187 ? 13.009 0.546 -6.852 1.00 92.81 187 GLU A C 1
ATOM 1460 O O . GLU A 1 187 ? 13.242 0.615 -8.064 1.00 92.81 187 GLU A O 1
ATOM 1465 N N . ILE A 1 188 ? 13.399 -0.489 -6.104 1.00 91.50 188 ILE A N 1
ATOM 1466 C CA . ILE A 1 188 ? 14.020 -1.686 -6.679 1.00 91.50 188 ILE A CA 1
ATOM 1467 C C . ILE A 1 188 ? 12.924 -2.507 -7.359 1.00 91.50 188 ILE A C 1
ATOM 1469 O O . ILE A 1 188 ? 12.003 -2.991 -6.697 1.00 91.50 188 ILE A O 1
ATOM 1473 N N . ILE A 1 189 ? 13.049 -2.673 -8.673 1.00 93.69 189 ILE A N 1
ATOM 1474 C CA . ILE A 1 189 ? 12.144 -3.470 -9.502 1.00 93.69 189 ILE A CA 1
ATOM 1475 C C . ILE A 1 189 ? 12.924 -4.517 -10.300 1.00 93.69 189 ILE A C 1
ATOM 1477 O O . ILE A 1 189 ? 14.120 -4.364 -10.564 1.00 93.69 189 ILE A O 1
ATOM 1481 N N . ASN A 1 190 ? 12.218 -5.554 -10.734 1.00 95.19 190 ASN A N 1
ATOM 1482 C CA . ASN A 1 190 ? 12.728 -6.525 -11.695 1.00 95.19 190 ASN A CA 1
ATOM 1483 C C . ASN A 1 190 ? 12.436 -6.029 -13.122 1.00 95.19 190 ASN A C 1
ATOM 1485 O O . ASN A 1 190 ? 11.518 -5.234 -13.346 1.00 95.19 190 ASN A O 1
ATOM 1489 N N . CYS A 1 191 ? 13.189 -6.506 -14.110 1.00 94.75 191 CYS A N 1
ATOM 1490 C CA . CYS A 1 191 ? 12.849 -6.290 -15.510 1.00 94.75 191 CYS A CA 1
ATOM 1491 C C . CYS A 1 191 ? 11.505 -6.979 -15.838 1.00 94.75 191 CYS A C 1
ATOM 1493 O O . CYS A 1 191 ? 11.356 -8.165 -15.555 1.00 94.75 191 CYS A O 1
ATOM 1495 N N . PRO A 1 192 ? 10.529 -6.295 -16.469 1.00 93.56 192 PRO A N 1
ATOM 1496 C CA . PRO A 1 192 ? 9.242 -6.899 -16.829 1.00 93.56 192 PRO A CA 1
ATOM 1497 C C . PRO A 1 192 ? 9.320 -7.817 -18.063 1.00 93.56 192 PRO A C 1
ATOM 1499 O O . PRO A 1 192 ? 8.311 -8.382 -18.473 1.00 93.56 192 PRO A O 1
ATOM 1502 N N . SER A 1 193 ? 10.493 -7.944 -18.696 1.00 90.81 193 SER A N 1
ATOM 1503 C CA . SER A 1 193 ? 10.681 -8.833 -19.848 1.00 90.81 193 SER A CA 1
ATOM 1504 C C . SER A 1 193 ? 10.791 -10.287 -19.391 1.00 90.81 193 SER A C 1
ATOM 1506 O O . SER A 1 193 ? 11.614 -10.610 -18.537 1.00 90.81 193 SER A O 1
ATOM 1508 N N . ILE A 1 194 ? 9.987 -11.171 -19.984 1.00 89.19 194 ILE A N 1
ATOM 1509 C CA . ILE A 1 194 ? 9.925 -12.591 -19.612 1.00 89.19 194 ILE A CA 1
ATOM 1510 C C . ILE A 1 194 ? 11.300 -13.252 -19.816 1.00 89.19 194 ILE A C 1
ATOM 1512 O O . ILE A 1 194 ? 11.912 -13.127 -20.878 1.00 89.19 194 ILE A O 1
ATOM 1516 N N . ASN A 1 195 ? 11.764 -13.991 -18.805 1.00 87.56 195 ASN A N 1
ATOM 1517 C CA . ASN A 1 195 ? 13.106 -14.585 -18.713 1.00 87.56 195 ASN A CA 1
ATOM 1518 C C . ASN A 1 195 ? 14.266 -13.574 -18.572 1.00 87.56 195 ASN A C 1
ATOM 1520 O O . ASN A 1 195 ? 15.406 -13.929 -18.853 1.00 87.56 195 ASN A O 1
ATOM 1524 N N . CYS A 1 196 ? 14.014 -12.331 -18.139 1.00 90.94 196 CYS A N 1
ATOM 1525 C CA . CYS A 1 196 ? 15.074 -11.398 -17.754 1.00 90.94 196 CYS A CA 1
ATOM 1526 C C . CYS A 1 196 ? 15.204 -11.285 -16.229 1.00 90.94 196 CYS A C 1
ATOM 1528 O O . CYS A 1 196 ? 14.341 -10.724 -15.562 1.00 90.94 196 CYS A O 1
ATOM 1530 N N . GLU A 1 197 ? 16.328 -11.746 -15.686 1.00 92.38 197 GLU A N 1
ATOM 1531 C CA . GLU A 1 197 ? 16.599 -11.770 -14.238 1.00 92.38 197 GLU A CA 1
ATOM 1532 C C . GLU A 1 197 ? 17.161 -10.440 -13.691 1.00 92.38 197 GLU A C 1
ATOM 1534 O O . GLU A 1 197 ? 17.403 -10.289 -12.492 1.00 92.38 197 GLU A O 1
ATOM 1539 N N . ARG A 1 198 ? 17.369 -9.432 -14.553 1.00 90.81 198 ARG A N 1
ATOM 1540 C CA . ARG A 1 198 ? 17.980 -8.162 -14.141 1.00 90.81 198 ARG A CA 1
ATOM 1541 C C . ARG A 1 198 ? 17.044 -7.376 -13.221 1.00 90.81 198 ARG A C 1
ATOM 1543 O O . ARG A 1 198 ? 15.929 -7.030 -13.608 1.00 90.81 198 ARG A O 1
ATOM 1550 N N . SER A 1 199 ? 17.550 -7.028 -12.042 1.00 93.75 199 SER A N 1
ATOM 1551 C CA . SER A 1 199 ? 16.855 -6.230 -11.024 1.00 93.75 199 SER A CA 1
ATOM 1552 C C . SER A 1 199 ? 17.676 -4.992 -10.649 1.00 93.75 199 SER A C 1
ATOM 1554 O O . SER A 1 199 ? 18.893 -4.977 -10.829 1.00 93.75 199 SER A O 1
ATOM 1556 N N . GLY A 1 200 ? 17.024 -3.933 -10.167 1.00 91.50 200 GLY A N 1
ATOM 1557 C CA . GLY A 1 200 ? 17.691 -2.694 -9.755 1.00 91.50 200 GLY A CA 1
ATOM 1558 C C . GLY A 1 200 ? 16.730 -1.511 -9.639 1.00 91.50 200 GLY A C 1
ATOM 1559 O O . GLY A 1 200 ? 15.523 -1.666 -9.808 1.00 91.50 200 GLY A O 1
ATOM 1560 N N . MET A 1 201 ? 17.255 -0.310 -9.367 1.00 92.38 201 MET A N 1
ATOM 1561 C CA . MET A 1 201 ? 16.428 0.905 -9.304 1.00 92.38 201 MET A CA 1
ATOM 1562 C C . MET A 1 201 ? 15.650 1.118 -10.613 1.00 92.38 201 MET A C 1
ATOM 1564 O O . MET A 1 201 ? 16.228 1.018 -11.702 1.00 92.38 201 MET A O 1
ATOM 1568 N N . ARG A 1 202 ? 14.374 1.509 -10.514 1.00 94.62 202 ARG A N 1
ATOM 1569 C CA . ARG A 1 202 ? 13.467 1.777 -11.644 1.00 94.62 202 ARG A CA 1
ATOM 1570 C C . ARG A 1 202 ? 14.108 2.572 -12.779 1.00 94.62 202 ARG A C 1
ATOM 1572 O O . ARG A 1 202 ? 14.029 2.137 -13.923 1.00 94.62 202 ARG A O 1
ATOM 1579 N N . ARG A 1 203 ? 14.803 3.674 -12.484 1.00 92.31 203 ARG A N 1
ATOM 1580 C CA . ARG A 1 203 ? 15.497 4.510 -13.491 1.00 92.31 203 ARG A CA 1
ATOM 1581 C C . ARG A 1 203 ? 16.552 3.754 -14.321 1.00 92.31 203 ARG A C 1
ATOM 1583 O O . ARG A 1 203 ? 16.713 4.007 -15.517 1.00 92.31 203 ARG A O 1
ATOM 1590 N N . PHE A 1 204 ? 17.252 2.793 -13.714 1.00 92.69 204 PHE A N 1
ATOM 1591 C CA . PHE A 1 204 ? 18.227 1.948 -14.406 1.00 92.69 204 PHE A CA 1
ATOM 1592 C C . PHE A 1 204 ? 17.539 0.814 -15.171 1.00 92.69 204 PHE A C 1
ATOM 1594 O O . PHE A 1 204 ? 17.917 0.533 -16.307 1.00 92.69 204 PHE A O 1
ATOM 1601 N N . ILE A 1 205 ? 16.482 0.218 -14.611 1.00 94.31 205 ILE A N 1
ATOM 1602 C CA . ILE A 1 205 ? 15.699 -0.821 -15.295 1.00 94.31 205 ILE A CA 1
ATOM 1603 C C . ILE A 1 205 ? 14.951 -0.262 -16.515 1.00 94.31 205 ILE A C 1
ATOM 1605 O O . ILE A 1 205 ? 14.997 -0.879 -17.573 1.00 94.31 205 ILE A O 1
ATOM 1609 N N . GLN A 1 206 ? 14.365 0.936 -16.438 1.00 93.12 206 GLN A N 1
ATOM 1610 C CA . GLN A 1 206 ? 13.781 1.651 -17.586 1.00 93.12 206 GLN A CA 1
ATOM 1611 C C . GLN A 1 206 ? 14.809 1.906 -18.702 1.00 93.12 206 GLN A C 1
ATOM 1613 O O . GLN A 1 206 ? 14.487 1.818 -19.888 1.00 93.12 206 GLN A O 1
ATOM 1618 N N . SER A 1 207 ? 16.062 2.190 -18.337 1.00 92.69 207 SER A N 1
ATOM 1619 C CA . SER A 1 207 ? 17.155 2.348 -19.304 1.00 92.69 207 SER A CA 1
ATOM 1620 C C . SER A 1 207 ? 17.550 1.002 -19.924 1.00 92.69 207 SER A C 1
ATOM 1622 O O . SER A 1 207 ? 17.709 0.903 -21.140 1.00 92.69 207 SER A O 1
ATOM 1624 N N . HIS A 1 208 ? 17.628 -0.056 -19.110 1.00 92.75 208 HIS A N 1
ATOM 1625 C CA . HIS A 1 208 ? 17.897 -1.421 -19.559 1.00 92.75 208 HIS A CA 1
ATOM 1626 C C . HIS A 1 208 ? 16.805 -1.982 -20.482 1.00 92.75 208 HIS A C 1
ATOM 1628 O O . HIS A 1 208 ? 17.145 -2.633 -21.463 1.00 92.75 208 HIS A O 1
ATOM 1634 N N . GLN A 1 209 ? 15.518 -1.727 -20.219 1.00 91.19 209 GLN A N 1
ATOM 1635 C CA . GLN A 1 209 ? 14.395 -2.248 -21.017 1.00 91.19 209 GLN A CA 1
ATOM 1636 C C . GLN A 1 209 ? 14.563 -1.975 -22.521 1.00 91.19 209 GLN A C 1
ATOM 1638 O O . GLN A 1 209 ? 14.292 -2.856 -23.332 1.00 91.19 209 GLN A O 1
ATOM 1643 N N . LYS A 1 210 ? 15.100 -0.802 -22.889 1.00 90.88 210 LYS A N 1
ATOM 1644 C CA . LYS A 1 210 ? 15.375 -0.399 -24.282 1.00 90.88 210 LYS A CA 1
ATOM 1645 C C . LYS A 1 210 ? 16.423 -1.267 -24.989 1.00 90.88 210 LYS A C 1
ATOM 1647 O O . LYS A 1 210 ? 16.395 -1.381 -26.208 1.00 90.88 210 LYS A O 1
ATOM 1652 N N . ILE A 1 211 ? 17.346 -1.859 -24.232 1.00 91.06 211 ILE A N 1
ATOM 1653 C CA . ILE A 1 211 ? 18.449 -2.700 -24.729 1.00 91.06 211 ILE A CA 1
ATOM 1654 C C . ILE A 1 211 ? 18.337 -4.158 -24.260 1.00 91.06 211 ILE A C 1
ATOM 1656 O O . ILE A 1 211 ? 19.239 -4.958 -24.494 1.00 91.06 211 ILE A O 1
ATOM 1660 N N . CYS A 1 212 ? 17.243 -4.523 -23.590 1.00 92.06 212 CYS A N 1
ATOM 16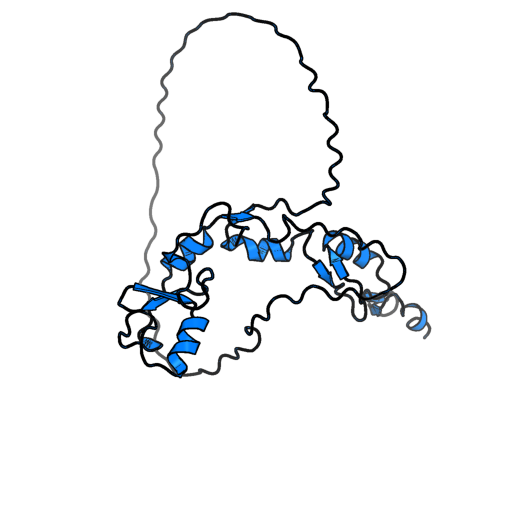61 C CA . CYS A 1 212 ? 17.053 -5.856 -23.039 1.00 92.06 212 CYS A CA 1
ATOM 1662 C C . CYS A 1 212 ? 16.946 -6.886 -24.182 1.00 92.06 212 CYS A C 1
ATOM 1664 O O . CYS A 1 212 ? 16.113 -6.688 -25.072 1.00 92.06 212 CYS A O 1
ATOM 1666 N N . PRO A 1 213 ? 17.723 -7.989 -24.175 1.00 90.75 213 PRO A N 1
ATOM 1667 C CA . PRO A 1 213 ? 17.599 -9.058 -25.175 1.00 90.75 213 PRO A CA 1
ATOM 1668 C C . PRO A 1 213 ? 16.255 -9.799 -25.111 1.00 90.75 213 PRO A C 1
ATOM 1670 O O . PRO A 1 213 ? 15.810 -10.376 -26.100 1.00 90.75 213 PRO A O 1
ATOM 1673 N N . HIS A 1 214 ? 15.605 -9.768 -23.944 1.00 92.38 214 HIS A N 1
ATOM 1674 C CA . HIS A 1 214 ? 14.351 -10.468 -23.661 1.00 92.38 214 HIS A CA 1
ATOM 1675 C C . HIS A 1 214 ? 13.098 -9.632 -23.952 1.00 92.38 214 HIS A C 1
ATOM 1677 O O . HIS A 1 214 ? 11.985 -10.144 -23.821 1.00 92.38 214 HIS A O 1
ATOM 1683 N N . ARG A 1 215 ? 13.249 -8.354 -24.333 1.00 93.06 215 ARG A N 1
ATOM 1684 C CA . ARG A 1 215 ? 12.101 -7.513 -24.693 1.00 93.06 215 ARG A CA 1
ATOM 1685 C C . ARG A 1 215 ? 11.400 -8.075 -25.929 1.00 93.06 215 ARG A C 1
ATOM 1687 O O . ARG A 1 215 ? 12.040 -8.682 -26.789 1.00 93.06 215 ARG A O 1
ATOM 1694 N N . GLN A 1 216 ? 10.093 -7.857 -26.014 1.00 90.56 216 GLN A N 1
ATOM 1695 C CA . GLN A 1 216 ? 9.295 -8.241 -27.174 1.00 90.56 216 GLN A CA 1
ATOM 1696 C C . GLN A 1 216 ? 9.142 -7.058 -28.131 1.00 90.56 216 GLN A C 1
ATOM 1698 O O . GLN A 1 216 ? 8.784 -5.961 -27.704 1.00 90.56 216 GLN A O 1
ATOM 1703 N N . GLU A 1 217 ? 9.362 -7.296 -29.419 1.00 89.88 217 GLU A N 1
ATOM 1704 C CA . GLU A 1 217 ? 9.133 -6.340 -30.505 1.00 89.88 217 GLU A CA 1
ATOM 1705 C C . GLU A 1 217 ? 8.259 -6.992 -31.585 1.00 89.88 217 GLU A C 1
ATOM 1707 O O . GLU A 1 217 ? 8.218 -8.216 -31.708 1.00 89.88 217 GLU A O 1
ATOM 1712 N N . ALA A 1 218 ? 7.515 -6.185 -32.345 1.00 91.31 218 ALA A N 1
ATOM 1713 C CA . ALA A 1 218 ? 6.698 -6.697 -33.441 1.00 91.31 218 ALA A CA 1
ATOM 1714 C C . ALA A 1 218 ? 7.591 -7.065 -34.637 1.00 91.31 218 ALA A C 1
ATOM 1716 O O . ALA A 1 218 ? 8.369 -6.237 -35.114 1.00 91.31 218 ALA A O 1
ATOM 1717 N N . CYS A 1 219 ? 7.467 -8.295 -35.133 1.00 90.19 219 CYS A N 1
ATOM 1718 C CA . CYS A 1 219 ? 8.127 -8.740 -36.353 1.00 90.19 219 CYS A CA 1
ATOM 1719 C C . CYS A 1 219 ? 7.613 -7.932 -37.554 1.00 90.19 219 CYS A C 1
ATOM 1721 O O . CYS A 1 219 ? 6.407 -7.818 -37.768 1.00 90.19 219 CYS A O 1
ATOM 1723 N N . GLN A 1 220 ? 8.525 -7.401 -38.371 1.00 89.56 220 GLN A N 1
ATOM 1724 C CA . GLN A 1 220 ? 8.171 -6.565 -39.526 1.00 89.56 220 GLN A CA 1
ATOM 1725 C C . GLN A 1 220 ? 7.532 -7.357 -40.682 1.00 89.56 220 GLN A C 1
ATOM 1727 O O . GLN A 1 220 ? 6.922 -6.754 -41.561 1.00 89.56 220 GLN A O 1
ATOM 1732 N N . HIS A 1 221 ? 7.649 -8.690 -40.677 1.00 88.56 221 HIS A N 1
ATOM 1733 C CA . HIS A 1 221 ? 7.150 -9.565 -41.743 1.00 88.56 221 HIS A CA 1
ATOM 1734 C C . HIS A 1 221 ? 5.751 -10.136 -41.459 1.00 88.56 221 HIS A C 1
ATOM 1736 O O . HIS A 1 221 ? 4.960 -10.280 -42.387 1.00 88.56 221 HIS A O 1
ATOM 1742 N N . CYS A 1 222 ? 5.423 -10.431 -40.194 1.00 91.69 222 CYS A N 1
ATOM 1743 C CA . CYS A 1 222 ? 4.147 -11.054 -39.802 1.00 91.69 222 CYS A CA 1
ATOM 1744 C C . CYS A 1 222 ? 3.354 -10.280 -38.727 1.00 91.69 222 CYS A C 1
ATOM 1746 O O . CYS A 1 222 ? 2.199 -10.606 -38.468 1.00 91.69 222 CYS A O 1
ATOM 1748 N N . GLY A 1 223 ? 3.951 -9.270 -38.081 1.00 88.31 223 GLY A N 1
ATOM 1749 C CA . GLY A 1 223 ? 3.332 -8.486 -37.005 1.00 88.31 223 GLY A CA 1
ATOM 1750 C C . GLY A 1 223 ? 3.324 -9.140 -35.614 1.00 88.31 223 GLY A C 1
ATOM 1751 O O . GLY A 1 223 ? 2.928 -8.489 -34.646 1.00 88.31 223 GLY A O 1
ATOM 1752 N N . GLU A 1 224 ? 3.767 -10.394 -35.473 1.00 89.94 224 GLU A N 1
ATOM 1753 C CA . GLU A 1 224 ? 3.781 -11.107 -34.188 1.00 89.94 224 GLU A CA 1
ATOM 1754 C C . GLU A 1 224 ? 4.789 -10.499 -33.191 1.00 89.94 224 GLU A C 1
ATOM 1756 O O . GLU A 1 224 ? 5.834 -9.977 -33.578 1.00 89.94 224 GLU A O 1
ATOM 1761 N N . LYS A 1 225 ? 4.491 -10.563 -31.885 1.00 91.06 225 LYS A N 1
ATOM 1762 C CA . LYS A 1 225 ? 5.386 -10.083 -30.818 1.00 91.06 225 LYS A CA 1
ATOM 1763 C C . LYS A 1 225 ? 6.451 -11.126 -30.481 1.00 91.06 225 LYS A C 1
ATOM 1765 O O . LYS A 1 225 ? 6.208 -12.043 -29.699 1.00 91.06 225 LYS A O 1
ATOM 1770 N N . VAL A 1 226 ? 7.656 -10.933 -31.002 1.00 88.88 226 VAL A N 1
ATOM 1771 C CA . VAL A 1 226 ? 8.778 -11.867 -30.863 1.00 88.88 226 VAL A CA 1
ATOM 1772 C C . VAL A 1 226 ? 9.814 -11.311 -29.889 1.00 88.88 226 VAL A C 1
ATOM 1774 O O . VAL A 1 226 ? 10.056 -10.106 -29.831 1.00 88.88 226 VAL A O 1
ATOM 1777 N N . ILE A 1 227 ? 10.441 -12.188 -29.101 1.00 90.69 227 ILE A N 1
ATOM 1778 C CA . ILE A 1 227 ? 11.568 -11.811 -28.238 1.00 90.69 227 ILE A CA 1
ATOM 1779 C C . ILE A 1 227 ? 12.751 -11.410 -29.127 1.00 90.69 227 ILE A C 1
ATOM 1781 O O . ILE A 1 227 ? 13.159 -12.201 -29.974 1.00 90.69 227 ILE A O 1
ATOM 1785 N N . VAL A 1 228 ? 13.341 -10.232 -28.909 1.00 86.38 228 VAL A N 1
ATOM 1786 C CA . VAL A 1 228 ? 14.421 -9.687 -29.759 1.00 86.38 228 VAL A CA 1
ATOM 1787 C C . VAL A 1 228 ? 15.593 -10.666 -29.913 1.00 86.38 228 VAL A C 1
ATOM 1789 O O . VAL A 1 228 ? 16.028 -10.925 -31.032 1.00 86.38 228 VAL A O 1
ATOM 1792 N N . GLY A 1 229 ? 16.040 -11.304 -28.826 1.00 83.62 229 GLY A N 1
ATOM 1793 C CA . GLY A 1 229 ? 17.086 -12.337 -28.858 1.00 83.62 229 GLY A CA 1
ATOM 1794 C C . GLY A 1 229 ? 16.734 -13.626 -29.622 1.00 83.62 229 GLY A C 1
ATOM 1795 O O . GLY A 1 229 ? 17.603 -14.472 -29.800 1.00 83.62 229 GLY A O 1
ATOM 1796 N N . LYS A 1 230 ? 15.483 -13.789 -30.075 1.00 84.81 230 LYS A N 1
ATOM 1797 C CA . LYS A 1 230 ? 14.992 -14.896 -30.918 1.00 84.81 230 LYS A CA 1
ATOM 1798 C C . LYS A 1 230 ? 14.476 -14.431 -32.290 1.00 84.81 230 LYS A C 1
ATOM 1800 O O . LYS A 1 230 ? 13.968 -15.252 -33.051 1.00 84.81 230 LYS A O 1
ATOM 1805 N N . MET A 1 231 ? 14.604 -13.142 -32.623 1.00 81.25 231 MET A N 1
ATOM 1806 C CA . MET A 1 231 ? 14.072 -12.586 -33.875 1.00 81.25 231 MET A CA 1
ATOM 1807 C C . MET A 1 231 ? 14.724 -13.225 -35.111 1.00 81.25 231 MET A C 1
ATOM 1809 O O . MET A 1 231 ? 14.024 -13.518 -36.072 1.00 81.25 231 MET A O 1
ATOM 1813 N N . ALA A 1 232 ? 16.032 -13.516 -35.060 1.00 81.38 232 ALA A N 1
ATOM 1814 C CA . ALA A 1 232 ? 16.754 -14.183 -36.148 1.00 81.38 232 ALA A CA 1
ATOM 1815 C C . ALA A 1 232 ? 16.101 -15.523 -36.539 1.00 81.38 232 ALA A C 1
ATOM 1817 O O . ALA A 1 232 ? 15.691 -15.693 -37.678 1.00 81.38 232 ALA A O 1
ATOM 1818 N N . THR A 1 233 ? 15.876 -16.411 -35.566 1.00 84.75 233 THR A N 1
ATOM 1819 C CA . THR A 1 233 ? 15.253 -17.732 -35.781 1.00 84.75 233 THR A CA 1
ATOM 1820 C C . THR A 1 233 ? 13.767 -17.689 -36.156 1.00 84.75 233 THR A C 1
ATOM 1822 O O . THR A 1 233 ? 13.191 -18.715 -36.501 1.00 84.75 233 THR A O 1
ATOM 1825 N N . HIS A 1 234 ? 13.114 -16.529 -36.036 1.00 82.50 234 HIS A N 1
ATOM 1826 C CA . HIS A 1 234 ? 11.701 -16.361 -36.384 1.00 82.50 234 HIS A CA 1
ATOM 1827 C C . HIS A 1 234 ? 11.501 -15.970 -37.857 1.00 82.50 234 HIS A C 1
ATOM 1829 O O . HIS A 1 234 ? 10.480 -16.325 -38.434 1.00 82.50 234 HIS A O 1
ATOM 1835 N N . VAL A 1 235 ? 12.462 -15.270 -38.471 1.00 82.12 235 VAL A N 1
ATOM 1836 C CA . VAL A 1 235 ? 12.367 -14.783 -39.865 1.00 82.12 235 VAL A CA 1
ATOM 1837 C C . VAL A 1 235 ? 13.005 -15.727 -40.899 1.00 82.12 235 VAL A C 1
ATOM 1839 O O . VAL A 1 235 ? 13.183 -15.350 -42.052 1.00 82.12 235 VAL A O 1
ATOM 1842 N N . GLU A 1 236 ? 13.369 -16.945 -40.493 1.00 72.44 236 GLU A N 1
ATOM 1843 C CA . GLU A 1 236 ? 14.039 -17.960 -41.329 1.00 72.44 236 GLU A CA 1
ATOM 1844 C C . GLU A 1 236 ? 13.072 -18.835 -42.168 1.00 72.44 236 GLU A C 1
ATOM 1846 O O . GLU A 1 236 ? 13.496 -19.869 -42.688 1.00 72.44 236 GLU A O 1
ATOM 1851 N N . TRP A 1 237 ? 11.796 -18.440 -42.309 1.00 59.62 237 TRP A N 1
ATOM 1852 C CA . TRP A 1 237 ? 10.718 -19.230 -42.938 1.00 59.62 237 TRP A CA 1
ATOM 1853 C C . TRP A 1 237 ? 9.798 -18.391 -43.836 1.00 59.62 237 TRP A C 1
ATOM 1855 O O . TRP A 1 237 ? 9.381 -17.299 -43.387 1.00 59.62 237 TRP A O 1
#